Protein AF-A0AAQ4F2N3-F1 (afdb_monomer)

pLDDT: mean 89.91, std 9.66, range [47.69, 98.5]

Radius of gyration: 23.74 Å; Cα contacts (8 Å, |Δi|>4): 244; chains: 1; bounding box: 62×32×68 Å

Solvent-accessible surface area (backbone atoms only — not comparable to full-atom values): 12241 Å² total; per-residue (Å²): 91,95,77,63,56,70,59,53,25,73,76,76,36,78,82,68,78,54,53,61,70,56,45,50,48,44,44,64,74,47,51,46,56,52,51,51,52,51,49,53,54,52,52,67,72,27,76,46,33,32,39,36,44,56,78,47,77,58,88,93,42,36,37,39,44,34,32,38,33,37,53,44,95,88,75,41,77,45,75,47,82,70,47,73,49,73,45,101,62,78,49,28,67,55,52,32,48,55,52,48,52,56,27,54,79,65,73,38,57,96,25,53,44,31,44,31,32,54,70,46,47,45,39,56,24,39,89,90,44,79,50,44,87,8,20,48,47,52,50,42,72,73,43,99,60,87,55,45,80,42,63,32,67,68,50,54,52,48,54,51,51,50,57,58,48,72,71,44,101,52,67,60,65,61,52,53,51,49,55,48,58,60,44,72,78,38,66,71,53,42,53,57,48,44,57,49,24,58,74,70,74,42,84,79,74,83,85,87,76,84,80,85,126

Sequence (213 aa):
MDCTSKLVQKLFSEKFSCARTKAEAIALNVLAPSAEEELKTDLQEAKFVSVFCDASNHKDLKVLPIMVRYFTAAAGVQTKLLEINTLPGETSAMVSQYIMDALEANQVTSKLVAFSADNANCNFGGAARNGKNNVFSRLQDSVDHKILGIGCAAHIVHNTVQTAADCLPLDIEAVIVKIYSYFYIYTVRVESFKEFCDFASVEYQRLLGYSKT

Structure (mmCIF, N/CA/C/O backbone):
data_AF-A0AAQ4F2N3-F1
#
_entry.id   AF-A0AAQ4F2N3-F1
#
loop_
_atom_site.group_PDB
_atom_site.id
_atom_site.type_symbol
_atom_site.label_atom_id
_atom_site.label_alt_id
_atom_site.label_comp_id
_atom_site.label_asym_id
_atom_site.label_entity_id
_atom_site.label_seq_id
_atom_site.pdbx_PDB_ins_code
_atom_site.Cartn_x
_atom_site.Cartn_y
_atom_site.Cartn_z
_atom_site.occupancy
_atom_site.B_iso_or_equiv
_atom_site.auth_seq_id
_atom_site.auth_comp_id
_atom_site.auth_asym_id
_atom_site.auth_atom_id
_atom_site.pdbx_PDB_model_num
ATOM 1 N N . MET A 1 1 ? -18.555 12.361 -17.290 1.00 51.69 1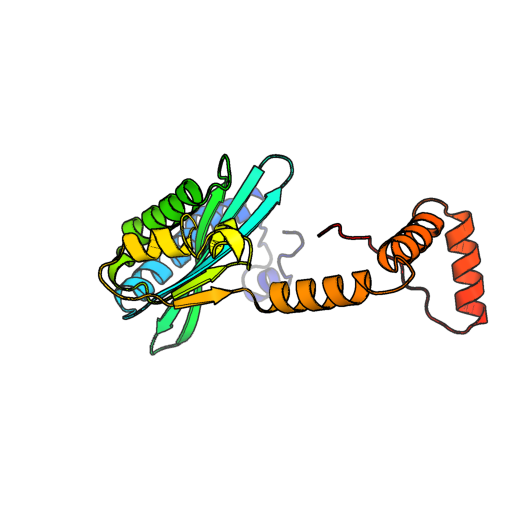 MET A N 1
ATOM 2 C CA . MET A 1 1 ? -18.757 10.952 -17.654 1.00 51.69 1 MET A CA 1
ATOM 3 C C . MET A 1 1 ? -19.343 10.913 -19.056 1.00 51.69 1 MET A C 1
ATOM 5 O O . MET A 1 1 ? -20.540 11.110 -19.197 1.00 51.69 1 MET A O 1
ATOM 9 N N . ASP A 1 2 ? -18.528 10.722 -20.095 1.00 47.69 2 ASP A N 1
ATOM 10 C CA . ASP A 1 2 ? -19.050 10.155 -21.357 1.00 47.69 2 ASP A CA 1
ATOM 11 C C . ASP A 1 2 ? -19.434 8.667 -21.168 1.00 47.69 2 ASP A C 1
ATOM 13 O O . ASP A 1 2 ? -20.174 8.086 -21.949 1.00 47.69 2 ASP A O 1
ATOM 17 N N . CYS A 1 3 ? -18.974 8.091 -20.058 1.00 51.41 3 CYS A N 1
ATOM 18 C CA . CYS A 1 3 ? -19.192 6.742 -19.579 1.00 51.41 3 CYS A CA 1
ATOM 19 C C . CYS A 1 3 ? -20.506 6.530 -18.808 1.00 51.41 3 CYS A C 1
ATOM 21 O O . CYS A 1 3 ? -20.708 5.451 -18.250 1.00 51.41 3 CYS A O 1
ATOM 23 N N . THR A 1 4 ? -21.427 7.505 -18.758 1.00 59.84 4 THR A N 1
ATOM 24 C CA . THR A 1 4 ? -22.770 7.223 -18.227 1.00 59.84 4 THR A CA 1
ATOM 25 C C . THR A 1 4 ? -23.453 6.244 -19.175 1.00 59.84 4 THR A C 1
ATOM 27 O O . THR A 1 4 ? -23.784 6.587 -20.308 1.00 59.84 4 THR A O 1
ATOM 30 N N . SER A 1 5 ? -23.639 5.005 -18.717 1.00 64.62 5 SER A N 1
ATOM 31 C CA . SER A 1 5 ? -24.252 3.960 -19.528 1.00 64.62 5 SER A CA 1
ATOM 32 C C . SER A 1 5 ? -25.609 4.422 -20.060 1.00 64.62 5 SER A C 1
ATOM 34 O O . SER A 1 5 ? -26.460 4.873 -19.288 1.00 64.62 5 SER A O 1
ATOM 36 N N . LYS A 1 6 ? -25.851 4.247 -21.368 1.00 77.69 6 LYS A N 1
ATOM 37 C CA . LYS A 1 6 ? -27.173 4.470 -21.989 1.00 77.69 6 LYS A CA 1
ATOM 38 C C . LYS A 1 6 ? -28.283 3.668 -21.292 1.00 77.69 6 LYS A C 1
ATOM 40 O O . LYS A 1 6 ? -29.454 4.021 -21.404 1.00 77.69 6 LYS A O 1
ATOM 45 N N . LEU A 1 7 ? -27.923 2.622 -20.539 1.00 76.12 7 LEU A N 1
ATOM 46 C CA . LEU A 1 7 ? -28.844 1.882 -19.679 1.00 76.12 7 LEU A CA 1
ATOM 47 C C . LEU A 1 7 ? -29.477 2.766 -18.601 1.00 76.12 7 LEU A C 1
ATOM 49 O O . LEU A 1 7 ? -30.661 2.609 -18.348 1.00 76.12 7 LEU A O 1
ATOM 53 N N . VAL A 1 8 ? -28.753 3.719 -18.005 1.00 79.88 8 VAL A N 1
ATOM 54 C CA . VAL A 1 8 ? -29.324 4.599 -16.968 1.00 79.88 8 VAL A CA 1
ATOM 55 C C . VAL A 1 8 ? -30.430 5.473 -17.555 1.00 79.88 8 VAL A C 1
ATOM 57 O O . VAL A 1 8 ? -31.503 5.608 -16.968 1.00 79.88 8 VAL A O 1
ATOM 60 N N . GLN A 1 9 ? -30.192 6.008 -18.754 1.00 83.31 9 GLN A N 1
ATOM 61 C CA . GLN A 1 9 ? -31.202 6.783 -19.468 1.00 83.31 9 GLN A CA 1
ATOM 62 C C . GLN A 1 9 ? -32.417 5.922 -19.828 1.00 83.31 9 GLN A C 1
ATOM 64 O O . GLN A 1 9 ? -33.550 6.342 -19.636 1.00 83.31 9 GLN A O 1
ATOM 69 N N . LYS A 1 10 ? -32.192 4.691 -20.293 1.00 84.38 10 LYS A N 1
ATOM 70 C CA . LYS A 1 10 ? -33.270 3.799 -20.733 1.00 84.38 10 LYS A CA 1
ATOM 71 C C . LYS A 1 10 ? -34.085 3.183 -19.588 1.00 84.38 10 LYS A C 1
ATOM 73 O O . LYS A 1 10 ? -35.274 2.951 -19.760 1.00 84.38 10 LYS A O 1
ATOM 78 N N . LEU A 1 11 ? -33.452 2.875 -18.457 1.00 86.31 11 LEU A N 1
ATOM 79 C CA . LEU A 1 11 ? -34.080 2.160 -17.339 1.00 86.31 11 LEU A CA 1
ATOM 80 C C . LEU A 1 11 ? -34.694 3.094 -16.293 1.00 86.31 11 LEU A C 1
ATOM 82 O O . LEU A 1 11 ? -35.650 2.698 -15.636 1.00 86.31 11 LEU A O 1
ATOM 86 N N . PHE A 1 12 ? -34.157 4.307 -16.127 1.00 84.44 12 PHE A N 1
ATOM 87 C CA . PHE A 1 12 ? -34.581 5.205 -15.049 1.00 84.44 12 PHE A CA 1
ATOM 88 C C . PHE A 1 12 ? -35.112 6.548 -15.554 1.00 84.44 12 PHE A C 1
ATOM 90 O O . PHE A 1 12 ? -36.156 6.999 -15.092 1.00 84.44 12 PHE A O 1
ATOM 97 N N . SER A 1 13 ? -34.412 7.220 -16.476 1.00 84.25 13 SER A N 1
ATOM 98 C CA . SER A 1 13 ? -34.861 8.526 -16.979 1.00 84.25 13 SER A CA 1
ATOM 99 C C . SER A 1 13 ? -34.221 8.890 -18.315 1.00 84.25 13 SER A C 1
ATOM 101 O O . SER A 1 13 ? -33.037 9.222 -18.370 1.00 84.25 13 SER A O 1
ATOM 103 N N . GLU A 1 14 ? -35.018 8.923 -19.387 1.00 84.81 14 GLU A N 1
ATOM 104 C CA . GLU A 1 14 ? -34.530 9.190 -20.753 1.00 84.81 14 GLU A CA 1
ATOM 105 C C . GLU A 1 14 ? -33.825 10.548 -20.889 1.00 84.81 14 GLU A C 1
ATOM 107 O O . GLU A 1 14 ? -32.960 10.727 -21.742 1.00 84.81 14 GLU A O 1
ATOM 112 N N . LYS A 1 15 ? -34.157 11.503 -20.012 1.00 83.62 15 LYS A N 1
ATOM 113 C CA . LYS A 1 15 ? -33.570 12.851 -19.975 1.00 83.62 15 LYS A CA 1
ATOM 114 C C . LYS A 1 15 ? -32.408 12.979 -18.989 1.00 83.62 15 LYS A C 1
ATOM 116 O O . LYS A 1 15 ? -31.946 14.092 -18.733 1.00 83.62 15 LYS A O 1
ATOM 121 N N . PHE A 1 16 ? -31.942 11.879 -18.398 1.00 81.81 16 PHE A N 1
ATOM 122 C CA . PHE A 1 16 ? -30.860 11.928 -17.426 1.00 81.81 16 PHE A CA 1
ATOM 123 C C . PHE A 1 16 ? -29.564 12.421 -18.074 1.00 81.81 16 PHE A C 1
ATOM 125 O O . PHE A 1 16 ? -28.995 11.779 -18.960 1.00 81.81 16 PHE A O 1
ATOM 132 N N . SER A 1 17 ? -29.068 13.551 -17.576 1.00 80.19 17 SER A N 1
ATOM 133 C CA . SER A 1 17 ? -27.740 14.070 -17.874 1.00 80.19 17 SER A CA 1
ATOM 134 C C . SER A 1 17 ? -26.956 14.284 -16.575 1.00 80.19 17 SER A C 1
ATOM 136 O O . SER A 1 17 ? -27.484 14.748 -15.553 1.00 80.19 17 SER A O 1
ATOM 138 N N . CYS A 1 18 ? -25.678 13.903 -16.606 1.00 79.31 18 CYS A N 1
ATOM 139 C CA . CYS A 1 18 ? -24.755 14.023 -15.482 1.00 79.31 18 CYS A CA 1
ATOM 140 C C . CYS A 1 18 ? -23.401 14.552 -15.971 1.00 79.31 18 CYS A C 1
ATOM 142 O O . CYS A 1 18 ? -22.459 13.808 -16.247 1.00 79.31 18 CYS A O 1
ATOM 144 N N . ALA A 1 19 ? -23.328 15.874 -16.125 1.00 81.88 19 ALA A N 1
ATOM 145 C CA . ALA A 1 19 ? -22.077 16.563 -16.420 1.00 81.88 19 ALA A CA 1
ATOM 146 C C . ALA A 1 19 ? -21.125 16.529 -15.208 1.00 81.88 19 ALA A C 1
ATOM 148 O O . ALA A 1 19 ? -21.531 16.174 -14.100 1.00 81.88 19 ALA A O 1
ATOM 149 N N . ARG A 1 20 ? -19.862 16.927 -15.414 1.00 85.88 20 ARG A N 1
ATOM 150 C CA . ARG A 1 20 ? -18.783 16.839 -14.411 1.00 85.88 20 ARG A CA 1
ATOM 151 C C . ARG A 1 20 ? -19.194 17.348 -13.025 1.00 85.88 20 ARG A C 1
ATOM 153 O O . ARG A 1 20 ? -19.100 16.581 -12.082 1.00 85.88 20 ARG A O 1
ATOM 160 N N . THR A 1 21 ? -19.695 18.577 -12.909 1.00 89.00 21 THR A N 1
ATOM 161 C CA . THR A 1 21 ? -20.051 19.180 -11.609 1.00 89.00 21 THR A CA 1
ATOM 162 C C . THR A 1 21 ? -21.135 18.394 -10.872 1.00 89.00 21 THR A C 1
ATOM 164 O O . THR A 1 21 ? -21.083 18.251 -9.657 1.00 89.00 21 THR A O 1
ATOM 167 N N . LYS A 1 22 ? -22.108 17.835 -11.603 1.00 86.12 22 LYS A N 1
ATOM 168 C CA . LYS A 1 22 ? -23.164 17.007 -11.007 1.00 86.12 22 LYS A CA 1
ATOM 169 C C . LYS A 1 22 ? -22.622 15.649 -10.564 1.00 86.12 22 LYS A C 1
ATOM 171 O O . LYS A 1 22 ? -22.979 15.180 -9.493 1.00 86.12 22 LYS A O 1
ATOM 176 N N . ALA A 1 23 ? -21.759 15.036 -11.372 1.00 87.50 23 ALA A N 1
ATOM 177 C CA . ALA A 1 23 ? -21.097 13.780 -11.030 1.00 87.50 23 ALA A CA 1
ATOM 178 C C . ALA A 1 23 ? -20.199 13.937 -9.797 1.00 87.50 23 ALA A C 1
ATOM 180 O O . ALA A 1 23 ? -20.251 13.112 -8.893 1.00 87.50 23 ALA A O 1
ATOM 181 N N . GLU A 1 24 ? -19.430 15.021 -9.747 1.00 91.44 24 GLU A N 1
ATOM 182 C CA . GLU A 1 24 ? -18.591 15.401 -8.614 1.00 91.44 24 GLU A CA 1
ATOM 183 C C . GLU A 1 24 ? -19.435 15.619 -7.355 1.00 91.44 24 GLU A C 1
ATOM 185 O O . GLU A 1 24 ? -19.142 15.033 -6.320 1.00 91.44 24 GLU A O 1
ATOM 190 N N . ALA A 1 25 ? -20.551 16.346 -7.458 1.00 92.44 25 ALA A N 1
ATOM 191 C CA . ALA A 1 25 ? -21.463 16.528 -6.333 1.00 92.44 25 ALA A CA 1
ATOM 192 C C . ALA A 1 25 ? -22.072 15.205 -5.832 1.00 92.44 25 ALA A C 1
ATOM 194 O O . ALA A 1 25 ? -22.228 15.043 -4.627 1.00 92.44 25 ALA A O 1
ATOM 195 N N . ILE A 1 26 ? -22.401 14.261 -6.722 1.00 91.50 26 ILE A N 1
ATOM 196 C CA . ILE A 1 26 ? -22.887 12.926 -6.333 1.00 91.50 26 ILE A CA 1
ATOM 197 C C . ILE A 1 26 ? -21.771 12.125 -5.653 1.00 91.50 26 ILE A C 1
ATOM 199 O O . ILE A 1 26 ? -21.998 11.517 -4.612 1.00 91.50 26 ILE A O 1
ATOM 203 N N . ALA A 1 27 ? -20.564 12.129 -6.219 1.00 92.62 27 ALA A N 1
ATOM 204 C CA . ALA A 1 27 ? -19.435 11.405 -5.651 1.00 92.62 27 ALA A CA 1
ATOM 205 C C . ALA A 1 27 ? -19.086 11.923 -4.247 1.00 92.62 27 ALA A C 1
ATOM 207 O O . ALA A 1 27 ? -18.990 11.127 -3.321 1.00 92.62 27 ALA A O 1
ATOM 208 N N . LEU A 1 28 ? -18.966 13.243 -4.084 1.00 93.81 28 LEU A N 1
ATOM 209 C CA . LEU A 1 28 ? -18.515 13.869 -2.840 1.00 93.81 28 LEU A CA 1
ATOM 210 C C . LEU A 1 28 ? -19.601 13.960 -1.766 1.00 93.81 28 LEU A C 1
ATOM 212 O O . LEU A 1 28 ? -19.288 13.824 -0.593 1.00 93.81 28 LEU A O 1
ATOM 216 N N . ASN A 1 29 ? -20.862 14.196 -2.143 1.00 95.75 29 ASN A N 1
ATOM 217 C CA . ASN A 1 29 ? -21.925 14.455 -1.162 1.00 95.75 29 ASN A CA 1
ATOM 218 C C . ASN A 1 29 ? -22.884 13.274 -0.962 1.00 95.75 29 ASN A C 1
ATOM 220 O O . ASN A 1 29 ? -23.769 13.364 -0.116 1.00 95.75 29 ASN A O 1
ATOM 224 N N . VAL A 1 30 ? -22.761 12.197 -1.747 1.00 94.50 30 VAL A N 1
ATOM 225 C CA . VAL A 1 30 ? -23.625 11.008 -1.625 1.00 94.50 30 VAL A CA 1
ATOM 226 C C . VAL A 1 30 ? -22.792 9.742 -1.464 1.00 94.50 30 VAL A C 1
ATOM 228 O O . VAL A 1 30 ? -22.912 9.061 -0.452 1.00 94.50 30 VAL A O 1
ATOM 231 N N . LEU A 1 31 ? -21.937 9.427 -2.442 1.00 94.69 31 LEU A N 1
ATOM 232 C CA . LEU A 1 31 ? -21.215 8.151 -2.454 1.00 94.69 31 LEU A CA 1
ATOM 233 C C . LEU A 1 31 ? -20.109 8.092 -1.397 1.00 94.69 31 LEU A C 1
ATOM 235 O O . LEU A 1 31 ? -20.021 7.096 -0.688 1.00 94.69 31 LEU A O 1
ATOM 239 N N . ALA A 1 32 ? -19.292 9.141 -1.276 1.00 93.56 32 ALA A N 1
ATOM 240 C CA . ALA A 1 32 ? -18.204 9.173 -0.302 1.00 93.56 32 ALA A CA 1
ATOM 241 C C . ALA A 1 32 ? -18.714 9.110 1.153 1.00 93.56 32 ALA A C 1
ATOM 243 O O . ALA A 1 32 ? -18.296 8.189 1.850 1.00 93.56 32 ALA A O 1
ATOM 244 N N . PRO A 1 33 ? -19.688 9.937 1.597 1.00 95.81 33 PRO A N 1
ATOM 245 C CA . PRO A 1 33 ? -20.217 9.842 2.959 1.00 95.81 33 PRO A CA 1
ATOM 246 C C . PRO A 1 33 ? -20.853 8.480 3.251 1.00 95.81 33 PRO A C 1
ATOM 248 O O . PRO A 1 33 ? -20.656 7.926 4.327 1.00 95.81 33 PRO A O 1
ATOM 251 N N . SER A 1 34 ? -21.571 7.907 2.275 1.00 96.31 34 SER A N 1
ATOM 252 C CA . SER A 1 34 ? -22.155 6.569 2.418 1.00 96.31 34 SER A CA 1
ATOM 253 C C . SER A 1 34 ? -21.082 5.490 2.585 1.00 96.31 34 SER A C 1
ATOM 255 O O . SER A 1 34 ? -21.252 4.595 3.407 1.00 96.31 34 SER A O 1
ATOM 257 N N . ALA A 1 35 ? -19.991 5.557 1.817 1.00 95.19 35 ALA A N 1
ATOM 258 C CA . ALA A 1 35 ? -18.892 4.600 1.917 1.00 95.19 35 ALA A CA 1
ATOM 259 C C . ALA A 1 35 ? -18.113 4.750 3.235 1.00 95.19 35 ALA A C 1
ATOM 261 O O . ALA A 1 35 ? -17.707 3.746 3.819 1.00 95.19 35 ALA A O 1
ATOM 262 N N . GLU A 1 36 ? -17.929 5.983 3.714 1.00 94.62 36 GLU A N 1
ATOM 263 C CA . GLU A 1 36 ? -17.302 6.281 5.007 1.00 94.62 36 GLU A CA 1
ATOM 264 C C . GLU A 1 36 ? -18.143 5.761 6.180 1.00 94.62 36 GLU A C 1
ATOM 266 O O . GLU A 1 36 ? -17.604 5.135 7.091 1.00 94.62 36 GLU A O 1
ATOM 271 N N . GLU A 1 37 ? -19.462 5.968 6.154 1.00 95.88 37 GLU A N 1
ATOM 272 C CA . GLU A 1 37 ? -20.376 5.474 7.190 1.00 95.88 37 GLU A CA 1
ATOM 273 C C . GLU A 1 37 ? -20.429 3.940 7.222 1.00 95.88 37 GLU A C 1
ATOM 275 O O . GLU A 1 37 ? -20.357 3.332 8.297 1.00 95.88 37 GLU A O 1
ATOM 280 N N . GLU A 1 38 ? -20.484 3.306 6.047 1.00 95.06 38 GLU A N 1
ATOM 281 C CA . GLU A 1 38 ? -20.428 1.849 5.917 1.00 95.06 38 GLU A CA 1
ATOM 282 C C . GLU A 1 38 ? -19.107 1.301 6.470 1.00 95.06 38 GLU A C 1
ATOM 284 O O . GLU A 1 38 ? -19.110 0.392 7.300 1.00 95.06 38 GLU A O 1
ATOM 289 N N . LEU A 1 39 ? -17.970 1.885 6.068 1.00 96.81 39 LEU A N 1
ATOM 290 C CA . LEU A 1 39 ? -16.659 1.483 6.571 1.00 96.81 39 LEU A CA 1
ATOM 291 C C . LEU A 1 39 ? -16.563 1.666 8.088 1.00 96.81 39 LEU A C 1
ATOM 293 O O . LEU A 1 39 ? -16.085 0.774 8.781 1.00 96.81 39 LEU A O 1
ATOM 297 N N . LYS A 1 40 ? -17.032 2.792 8.627 1.00 96.06 40 LYS A N 1
ATOM 298 C CA . LYS A 1 40 ? -16.993 3.056 10.068 1.00 96.06 40 LYS A CA 1
ATOM 299 C C . LYS A 1 40 ? -17.801 2.027 10.855 1.00 96.06 40 LYS A C 1
ATOM 301 O O . LYS A 1 40 ? -17.329 1.548 11.885 1.00 96.06 40 LYS A O 1
ATOM 306 N N . THR A 1 41 ? -18.984 1.667 10.361 1.00 95.50 41 THR A N 1
ATOM 307 C CA . THR A 1 41 ? -19.837 0.632 10.964 1.00 95.50 41 THR A CA 1
ATOM 308 C C . THR A 1 41 ? -19.133 -0.723 10.943 1.00 95.50 41 THR A C 1
ATOM 310 O O . THR A 1 41 ? -18.967 -1.362 11.982 1.00 95.50 41 THR A O 1
ATOM 313 N N . ASP A 1 42 ? -18.609 -1.111 9.781 1.00 96.69 42 ASP A N 1
ATOM 314 C CA . ASP A 1 42 ? -17.859 -2.353 9.610 1.00 96.69 42 ASP A CA 1
ATOM 315 C C . ASP A 1 42 ? -16.640 -2.432 10.548 1.00 96.69 42 ASP A C 1
ATOM 317 O O . ASP A 1 42 ? -16.378 -3.464 11.170 1.00 96.69 42 ASP A O 1
ATOM 321 N N . LEU A 1 43 ? -15.882 -1.339 10.674 1.00 97.12 43 LEU A N 1
ATOM 322 C CA . LEU A 1 43 ? -14.693 -1.264 11.521 1.00 97.12 43 LEU A CA 1
ATOM 323 C C . LEU A 1 43 ? -15.028 -1.333 13.013 1.00 97.12 43 LEU A C 1
ATOM 325 O O . LEU A 1 43 ? -14.216 -1.848 13.787 1.00 97.12 43 LEU A O 1
ATOM 329 N N . GLN A 1 44 ? -16.203 -0.860 13.437 1.00 94.75 44 GLN A N 1
ATOM 330 C CA . GLN A 1 44 ? -16.674 -1.014 14.816 1.00 94.75 44 GLN A CA 1
ATOM 331 C C . GLN A 1 44 ? -16.950 -2.482 15.152 1.00 94.75 44 GLN A C 1
ATOM 333 O O . GLN A 1 44 ? -16.517 -2.949 16.210 1.00 94.75 44 GLN A O 1
ATOM 338 N N . GLU A 1 45 ? -17.581 -3.220 14.238 1.00 94.44 45 GLU A N 1
ATOM 339 C CA . GLU A 1 45 ? -17.896 -4.645 14.405 1.00 94.44 45 GLU A CA 1
ATOM 340 C C . GLU A 1 45 ? -16.682 -5.562 14.216 1.00 94.44 45 GLU A C 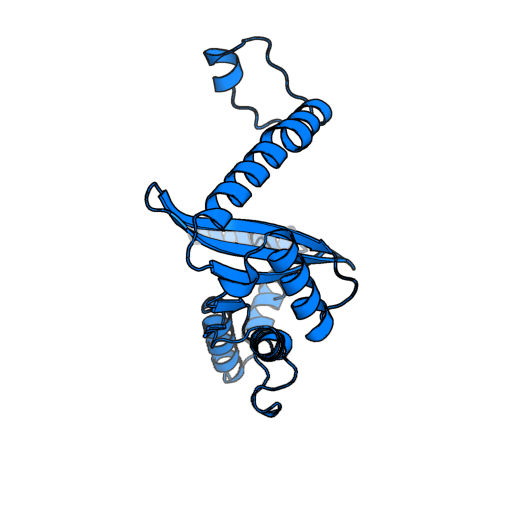1
ATOM 342 O O . GLU A 1 45 ? -16.581 -6.620 14.849 1.00 94.44 45 GLU A O 1
ATOM 347 N N . ALA A 1 46 ? -15.738 -5.163 13.360 1.00 96.81 46 ALA A N 1
ATOM 348 C CA . ALA A 1 46 ? -14.528 -5.924 13.100 1.00 96.81 46 ALA A CA 1
ATOM 349 C C . ALA A 1 46 ? -13.754 -6.170 14.402 1.00 96.81 46 ALA A C 1
ATOM 351 O O . ALA A 1 46 ? -13.518 -5.257 15.196 1.00 96.81 46 ALA A O 1
ATOM 352 N N . LYS A 1 47 ? -13.318 -7.415 14.613 1.00 96.19 47 LYS A N 1
ATOM 353 C CA . LYS A 1 47 ? -12.472 -7.779 15.763 1.00 96.19 47 LYS A CA 1
ATOM 354 C C . LYS A 1 47 ? -11.008 -7.431 15.535 1.00 96.19 47 LYS A C 1
ATOM 356 O O . LYS A 1 47 ? -10.323 -7.023 16.462 1.00 96.19 47 LYS A O 1
ATOM 361 N N . PHE A 1 48 ? -10.555 -7.609 14.299 1.00 97.75 48 PHE A N 1
ATOM 362 C CA . PHE A 1 48 ? -9.173 -7.425 13.893 1.00 97.75 48 PHE A CA 1
ATOM 363 C C . PHE A 1 48 ? -9.122 -6.749 12.532 1.00 97.75 48 PHE A C 1
ATOM 365 O O . PHE A 1 48 ? -9.974 -7.002 11.674 1.00 97.75 48 PHE A O 1
ATOM 372 N N . VAL A 1 49 ? -8.096 -5.931 12.338 1.00 98.38 49 VAL A N 1
ATOM 373 C CA . VAL A 1 49 ? -7.821 -5.237 11.087 1.00 98.38 49 VAL A CA 1
ATOM 374 C C . VAL A 1 49 ? -6.362 -5.419 10.697 1.00 98.38 49 VAL A C 1
ATOM 376 O O . VAL A 1 49 ? -5.474 -5.510 11.541 1.00 98.38 49 VAL A O 1
ATOM 379 N N . SER A 1 50 ? -6.097 -5.447 9.401 1.00 98.38 50 SER A N 1
ATOM 380 C CA . SER A 1 50 ? -4.748 -5.298 8.857 1.00 98.38 50 SER A CA 1
ATOM 381 C C . SER A 1 50 ? -4.715 -4.093 7.940 1.00 98.38 50 SER A C 1
ATOM 383 O O . SER A 1 50 ? -5.681 -3.881 7.205 1.00 98.38 50 SER A O 1
ATOM 385 N N . VAL A 1 51 ? -3.623 -3.338 7.953 1.00 98.19 51 VAL A N 1
ATOM 386 C CA . VAL A 1 51 ? -3.463 -2.172 7.080 1.00 98.19 51 VAL A CA 1
ATOM 387 C C . VAL A 1 51 ? -2.410 -2.410 6.013 1.00 98.19 51 VAL A C 1
ATOM 389 O O . VAL A 1 51 ? -1.417 -3.105 6.236 1.00 98.19 51 VAL A O 1
ATOM 392 N N . PHE A 1 52 ? -2.655 -1.820 4.850 1.00 96.31 52 PHE A N 1
ATOM 393 C CA . PHE A 1 52 ? -1.776 -1.844 3.692 1.00 96.31 52 PHE A CA 1
ATOM 394 C C . PHE A 1 52 ? -1.448 -0.406 3.342 1.00 96.31 52 PHE A C 1
ATOM 396 O O . PHE A 1 52 ? -2.356 0.425 3.294 1.00 96.31 52 PHE A O 1
ATOM 403 N N . CYS A 1 53 ? -0.186 -0.117 3.062 1.00 94.06 53 CYS A N 1
ATOM 404 C CA . CYS A 1 53 ? 0.182 1.150 2.455 1.00 94.06 53 CYS A CA 1
ATOM 405 C C . CYS A 1 53 ? 1.049 0.913 1.227 1.00 94.06 53 CYS A C 1
ATOM 407 O O . CYS A 1 53 ? 1.890 0.013 1.194 1.00 94.06 53 CYS A O 1
ATOM 409 N N . ASP A 1 54 ? 0.850 1.767 0.239 1.00 90.50 54 ASP A N 1
ATOM 410 C CA . ASP A 1 54 ? 1.722 1.904 -0.915 1.00 90.50 54 ASP A CA 1
ATOM 411 C C . ASP A 1 54 ? 1.905 3.393 -1.182 1.00 90.50 54 ASP A C 1
ATOM 413 O O . ASP A 1 54 ? 1.096 4.202 -0.726 1.00 90.50 54 ASP A O 1
ATOM 417 N N . ALA A 1 55 ? 2.965 3.767 -1.882 1.00 88.81 55 ALA A N 1
ATOM 418 C CA . ALA A 1 55 ? 3.309 5.160 -2.088 1.00 88.81 55 ALA A CA 1
ATOM 419 C C . ALA A 1 55 ? 3.557 5.434 -3.571 1.00 88.81 55 ALA A C 1
ATOM 421 O O . ALA A 1 55 ? 4.490 4.913 -4.177 1.00 88.81 55 ALA A O 1
ATOM 422 N N . SER A 1 56 ? 2.753 6.321 -4.155 1.00 85.62 56 SER A N 1
ATOM 423 C CA . SER A 1 56 ? 2.878 6.718 -5.557 1.00 85.62 56 SER A CA 1
ATOM 424 C C . SER A 1 56 ? 3.453 8.125 -5.677 1.00 85.62 56 SER A C 1
ATOM 426 O O . SER A 1 56 ? 3.087 9.033 -4.929 1.00 85.62 56 SER A O 1
ATOM 428 N N . ASN A 1 57 ? 4.322 8.330 -6.665 1.00 84.44 57 ASN A N 1
ATOM 429 C CA . ASN A 1 57 ? 4.791 9.658 -7.054 1.00 84.44 57 ASN A CA 1
ATOM 430 C C . ASN A 1 57 ? 3.861 10.223 -8.140 1.00 84.44 57 ASN A C 1
ATOM 432 O O . ASN A 1 57 ? 3.691 9.606 -9.192 1.00 84.44 57 ASN A O 1
ATOM 436 N N . HIS A 1 58 ? 3.285 11.405 -7.926 1.00 81.12 58 HIS A N 1
ATOM 437 C CA . HIS A 1 58 ? 2.619 12.181 -8.972 1.00 81.12 58 HIS A CA 1
ATOM 438 C C . HIS A 1 58 ? 3.282 13.553 -9.084 1.00 81.12 58 HIS A C 1
ATOM 440 O O . HIS A 1 58 ? 2.953 14.477 -8.344 1.00 81.12 58 HIS A O 1
ATOM 446 N N . LYS A 1 59 ? 4.221 13.681 -10.031 1.00 84.69 59 LYS A N 1
ATOM 447 C CA . LYS A 1 59 ? 5.155 14.816 -10.103 1.00 84.69 59 LYS A CA 1
ATOM 448 C C . LYS A 1 59 ? 5.948 14.925 -8.792 1.00 84.69 59 LYS A C 1
ATOM 450 O O . LYS A 1 59 ? 6.666 13.993 -8.452 1.00 84.69 59 LYS A O 1
ATOM 455 N N . ASP A 1 60 ? 5.813 16.040 -8.088 1.00 83.75 60 ASP A N 1
ATOM 456 C CA . ASP A 1 60 ? 6.409 16.354 -6.792 1.00 83.75 60 ASP A CA 1
ATOM 457 C C . ASP A 1 60 ? 5.547 15.910 -5.598 1.00 83.75 60 ASP A C 1
ATOM 459 O O . ASP A 1 60 ? 6.008 15.956 -4.460 1.00 83.75 60 ASP A O 1
ATOM 463 N N . LEU A 1 61 ? 4.314 15.450 -5.837 1.00 85.62 61 LEU A N 1
ATOM 464 C CA . LEU A 1 61 ? 3.411 14.999 -4.784 1.00 85.62 61 LEU A CA 1
ATOM 465 C C . LEU A 1 61 ? 3.609 13.516 -4.492 1.00 85.62 61 LEU A C 1
ATOM 467 O O . LEU A 1 61 ? 3.487 12.671 -5.386 1.00 85.62 61 LEU A O 1
ATOM 471 N N . LYS A 1 62 ? 3.829 13.196 -3.216 1.00 87.12 62 LYS A N 1
ATOM 472 C CA . LYS A 1 62 ? 3.812 11.819 -2.740 1.00 87.12 62 LYS A CA 1
ATOM 473 C C . LYS A 1 62 ? 2.433 11.455 -2.230 1.00 87.12 62 LYS A C 1
ATOM 475 O O . LYS A 1 62 ? 2.046 11.906 -1.161 1.00 87.12 62 LYS A O 1
ATOM 480 N N . VAL A 1 63 ? 1.699 10.647 -2.984 1.00 93.75 63 VAL A N 1
ATOM 481 C CA . VAL A 1 63 ? 0.374 10.160 -2.591 1.00 93.75 63 VAL A CA 1
ATOM 482 C C . VAL A 1 63 ? 0.541 8.851 -1.831 1.00 93.75 63 VAL A C 1
ATOM 484 O O . VAL A 1 63 ? 1.154 7.918 -2.352 1.00 93.75 63 VAL A O 1
ATOM 487 N N . LEU A 1 64 ? -0.020 8.778 -0.627 1.00 94.69 64 LEU A N 1
ATOM 488 C CA . LEU A 1 64 ? 0.034 7.602 0.232 1.00 94.69 64 LEU A CA 1
ATOM 489 C C . LEU A 1 64 ? -1.394 7.148 0.587 1.00 94.69 64 LEU A C 1
ATOM 491 O O . LEU A 1 64 ? -2.007 7.704 1.499 1.00 94.69 64 LEU A O 1
ATOM 495 N N . PRO A 1 65 ? -1.964 6.170 -0.136 1.00 96.06 65 PRO A N 1
ATOM 496 C CA . PRO A 1 65 ? -3.162 5.471 0.308 1.00 96.06 65 PRO A CA 1
ATOM 497 C C . PRO A 1 65 ? -2.877 4.535 1.491 1.00 96.06 65 PRO A C 1
ATOM 499 O O . PRO A 1 65 ? -1.905 3.777 1.492 1.00 96.06 65 PRO A O 1
ATOM 502 N N . ILE A 1 66 ? -3.798 4.522 2.451 1.00 97.50 66 ILE A N 1
ATOM 503 C CA . ILE A 1 66 ? -3.923 3.498 3.486 1.00 97.50 66 ILE A CA 1
ATOM 504 C C . ILE A 1 66 ? -5.175 2.687 3.176 1.00 97.50 66 ILE A C 1
ATOM 506 O O . ILE A 1 66 ? -6.287 3.215 3.141 1.00 97.50 66 ILE A O 1
ATOM 510 N N . MET A 1 67 ? -5.013 1.385 2.975 1.00 97.81 67 MET A N 1
ATOM 511 C CA . MET A 1 67 ? -6.128 0.449 2.875 1.00 97.81 67 MET A CA 1
ATOM 512 C C . MET A 1 67 ? -6.260 -0.332 4.174 1.00 97.81 67 MET A C 1
ATOM 514 O O . MET A 1 67 ? -5.264 -0.678 4.805 1.00 97.81 67 MET A O 1
ATOM 518 N N . VAL A 1 68 ? -7.489 -0.666 4.548 1.00 98.44 68 VAL A N 1
ATOM 519 C CA . VAL A 1 68 ? -7.794 -1.520 5.694 1.00 98.44 68 VAL A CA 1
ATOM 520 C C . VAL A 1 68 ? -8.491 -2.782 5.211 1.00 98.44 68 VAL A C 1
ATOM 522 O O . VAL A 1 68 ? -9.395 -2.736 4.377 1.00 98.44 68 VAL A O 1
ATOM 525 N N . ARG A 1 69 ? -8.061 -3.929 5.734 1.00 98.44 69 ARG A N 1
ATOM 526 C CA . ARG A 1 69 ? -8.691 -5.228 5.507 1.00 98.44 69 ARG A CA 1
ATOM 527 C C . ARG A 1 69 ? -9.193 -5.790 6.816 1.00 98.44 69 ARG A C 1
ATOM 529 O O . ARG A 1 69 ? -8.470 -5.806 7.810 1.00 98.44 69 ARG A O 1
ATOM 536 N N . TYR A 1 70 ? -10.416 -6.282 6.781 1.00 98.25 70 TYR A N 1
ATOM 537 C CA . TYR A 1 70 ? -11.135 -6.808 7.930 1.00 98.25 70 TYR A CA 1
ATOM 538 C C . TYR A 1 70 ? -12.086 -7.916 7.472 1.00 98.25 70 TYR A C 1
ATOM 540 O O . TYR A 1 70 ? -12.191 -8.223 6.283 1.00 98.25 70 TYR A O 1
ATOM 548 N N . PHE A 1 71 ? -12.750 -8.559 8.424 1.00 97.62 71 PHE A N 1
ATOM 549 C CA . PHE A 1 71 ? -13.733 -9.600 8.156 1.00 97.62 71 PHE A CA 1
ATOM 550 C C . PHE A 1 71 ? -15.088 -9.190 8.724 1.00 97.62 71 PHE A C 1
ATOM 552 O O . PHE A 1 71 ? -15.166 -8.809 9.892 1.00 97.62 71 PHE A O 1
ATOM 559 N N . THR A 1 72 ? -16.144 -9.343 7.928 1.00 94.44 72 THR A N 1
ATOM 560 C CA . THR A 1 72 ? -17.534 -9.271 8.389 1.00 94.44 72 THR A CA 1
ATOM 561 C C . THR A 1 72 ? -18.217 -10.607 8.136 1.00 94.44 72 THR A C 1
ATOM 563 O O . THR A 1 72 ? -17.939 -11.295 7.154 1.00 94.44 72 THR A O 1
ATOM 566 N N . ALA A 1 73 ? -19.139 -10.998 9.015 1.00 92.12 73 ALA A N 1
ATOM 567 C CA . ALA A 1 73 ? -19.881 -12.245 8.829 1.00 92.12 73 ALA A CA 1
ATOM 568 C C . ALA A 1 73 ? -20.759 -12.215 7.564 1.00 92.12 73 ALA A C 1
ATOM 570 O O . ALA A 1 73 ? -20.988 -13.255 6.953 1.00 92.12 73 ALA A O 1
ATOM 571 N N . ALA A 1 74 ? -21.225 -11.028 7.167 1.00 92.12 74 ALA A N 1
ATOM 572 C CA . ALA A 1 74 ? -22.106 -10.845 6.020 1.00 92.12 74 ALA A CA 1
ATOM 573 C C . ALA A 1 74 ? -21.371 -10.917 4.672 1.00 92.12 74 ALA A C 1
ATOM 575 O O . ALA A 1 74 ? -21.876 -11.535 3.738 1.00 92.12 74 ALA A O 1
ATOM 576 N N . ALA A 1 75 ? -20.189 -10.299 4.563 1.00 94.12 75 ALA A N 1
ATOM 577 C CA . ALA A 1 75 ? -19.479 -10.137 3.290 1.00 94.12 75 ALA A CA 1
ATOM 578 C C . ALA A 1 75 ? -18.136 -10.887 3.236 1.00 94.12 75 ALA A C 1
ATOM 580 O O . ALA A 1 75 ? -17.436 -10.860 2.223 1.00 94.12 75 ALA A O 1
ATOM 581 N N . GLY A 1 76 ? -17.748 -11.563 4.317 1.00 96.44 76 GLY A N 1
ATOM 582 C CA . GLY A 1 76 ? -16.458 -12.224 4.425 1.00 96.44 76 GLY A CA 1
ATOM 583 C C . GLY A 1 76 ? -15.314 -11.21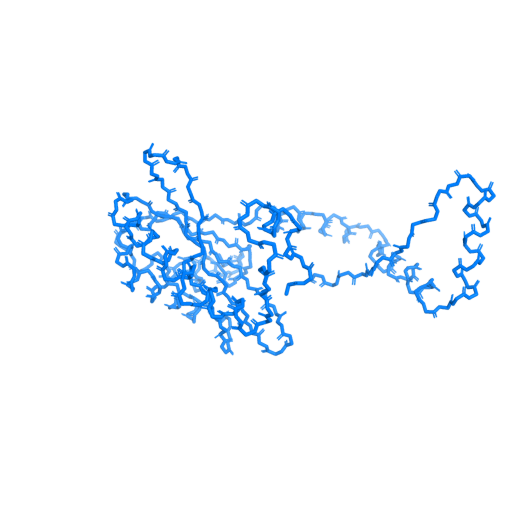9 4.546 1.00 96.44 76 GLY A C 1
ATOM 584 O O . GLY A 1 76 ? -15.408 -10.219 5.254 1.00 96.44 76 GLY A O 1
ATOM 585 N N . VAL A 1 77 ? -14.199 -11.499 3.873 1.00 97.00 77 VAL A N 1
ATOM 586 C CA . VAL A 1 77 ? -13.018 -10.630 3.905 1.00 97.00 77 VAL A CA 1
ATOM 587 C C . VAL A 1 77 ? -13.233 -9.422 3.002 1.00 97.00 77 VAL A C 1
ATOM 589 O O . VAL A 1 77 ? -13.431 -9.576 1.801 1.00 97.00 77 VAL A O 1
ATOM 592 N N . GLN A 1 78 ? -13.126 -8.235 3.583 1.00 97.38 78 GLN A N 1
ATOM 593 C CA . GLN A 1 78 ? -13.286 -6.956 2.905 1.00 97.38 78 GLN A CA 1
ATOM 594 C C . GLN A 1 78 ? -11.971 -6.189 2.931 1.00 97.38 78 GLN A C 1
ATOM 596 O O . GLN A 1 78 ? -11.248 -6.242 3.925 1.00 97.38 78 GLN A O 1
ATOM 601 N N . THR A 1 79 ? -11.686 -5.459 1.856 1.00 97.31 79 THR A N 1
ATOM 602 C CA . THR A 1 79 ? -10.582 -4.498 1.802 1.00 97.31 79 THR A CA 1
ATOM 603 C C . THR A 1 79 ? -11.122 -3.185 1.258 1.00 97.31 79 THR A C 1
ATOM 605 O O . THR A 1 79 ? -11.635 -3.150 0.140 1.00 97.31 79 THR A O 1
ATOM 608 N N . LYS A 1 80 ? -11.005 -2.110 2.036 1.00 96.88 80 LYS A N 1
ATOM 609 C CA . LYS A 1 80 ? -11.502 -0.778 1.679 1.00 96.88 80 LYS A CA 1
ATOM 610 C C . LYS A 1 80 ? -10.404 0.269 1.855 1.00 96.88 80 LYS A C 1
ATOM 612 O O . LYS A 1 80 ? -9.411 0.035 2.545 1.00 96.88 80 LYS A O 1
ATOM 617 N N . LEU A 1 81 ? -10.571 1.411 1.196 1.00 96.62 81 LEU A N 1
ATOM 618 C CA . LEU A 1 81 ? -9.714 2.573 1.407 1.00 96.62 81 LEU A CA 1
ATOM 619 C C . LEU A 1 81 ? -10.045 3.175 2.777 1.00 96.62 81 LEU A C 1
ATOM 621 O O . LEU A 1 81 ? -11.202 3.498 3.021 1.00 96.62 81 LEU A O 1
ATOM 625 N N . LEU A 1 82 ? -9.047 3.286 3.652 1.00 97.19 82 LEU A N 1
ATOM 626 C CA . LEU A 1 82 ? -9.184 3.927 4.960 1.00 97.19 82 LEU A CA 1
ATOM 627 C C . LEU A 1 82 ? -8.918 5.424 4.848 1.00 97.19 82 LEU A C 1
ATOM 629 O O . LEU A 1 82 ? -9.702 6.231 5.328 1.00 97.19 82 LEU A O 1
ATOM 633 N N . GLU A 1 83 ? -7.814 5.779 4.195 1.00 95.31 83 GLU A N 1
ATOM 634 C CA . GLU A 1 83 ? -7.432 7.168 3.989 1.00 95.31 83 GLU A CA 1
ATOM 635 C C . GLU A 1 83 ? -6.544 7.308 2.752 1.00 95.31 83 GLU A C 1
ATOM 637 O O . GLU A 1 83 ? -5.873 6.361 2.338 1.00 95.31 83 GLU A O 1
ATOM 642 N N . ILE A 1 84 ? -6.540 8.487 2.140 1.00 94.75 84 ILE A N 1
ATOM 643 C CA . ILE A 1 84 ? -5.601 8.842 1.082 1.00 94.75 84 ILE A CA 1
ATOM 644 C C . ILE A 1 84 ? -5.226 10.309 1.219 1.00 94.75 84 ILE A C 1
ATOM 646 O O . ILE A 1 84 ? -6.091 11.184 1.232 1.00 94.75 84 ILE A O 1
ATOM 650 N N . ASN A 1 85 ? -3.930 10.589 1.290 1.00 94.50 85 ASN A N 1
ATOM 651 C CA . ASN A 1 85 ? -3.446 11.960 1.332 1.00 94.50 85 ASN A CA 1
ATOM 652 C C . ASN A 1 85 ? -2.065 12.082 0.687 1.00 94.50 85 ASN A C 1
ATOM 654 O O . ASN A 1 85 ? -1.407 11.090 0.362 1.00 94.50 85 ASN A O 1
ATOM 658 N N . THR A 1 86 ? -1.633 13.320 0.475 1.00 93.81 86 THR A N 1
ATOM 659 C CA . THR A 1 86 ? -0.270 13.633 0.069 1.00 93.81 86 THR A CA 1
ATOM 660 C C . THR A 1 86 ? 0.605 13.900 1.282 1.00 93.81 86 THR A C 1
ATOM 662 O O . THR A 1 86 ? 0.240 14.711 2.133 1.00 93.81 86 THR A O 1
ATOM 665 N N . LEU A 1 87 ? 1.785 13.285 1.332 1.00 90.56 87 LEU A N 1
ATOM 666 C CA . LEU A 1 87 ? 2.783 13.551 2.363 1.00 90.56 87 LEU A CA 1
ATOM 667 C C . LEU A 1 87 ? 3.924 14.418 1.812 1.00 90.56 87 LEU A C 1
ATOM 669 O O . LEU A 1 87 ? 4.345 14.223 0.671 1.00 90.56 87 LEU A O 1
ATOM 673 N N . PRO A 1 88 ? 4.494 15.332 2.620 1.00 88.44 88 PRO A N 1
ATOM 674 C CA . PRO A 1 88 ? 5.650 16.129 2.206 1.00 88.44 88 PRO A CA 1
ATOM 675 C C . PRO A 1 88 ? 6.963 15.322 2.172 1.00 88.44 88 PRO A C 1
ATOM 677 O O . PRO A 1 88 ? 8.013 15.863 1.834 1.00 88.44 88 PRO A O 1
ATOM 680 N N . GLY A 1 89 ? 6.930 14.039 2.545 1.00 85.62 89 GLY A N 1
ATOM 681 C CA . GLY A 1 89 ? 8.082 13.143 2.577 1.00 85.62 89 GLY A CA 1
ATOM 682 C C . GLY A 1 89 ? 7.715 11.733 3.045 1.00 85.62 89 GLY A C 1
ATOM 683 O O . GLY A 1 89 ? 6.594 11.480 3.475 1.00 85.62 89 GLY A O 1
ATOM 684 N N . GLU A 1 90 ? 8.688 10.821 2.982 1.00 85.38 90 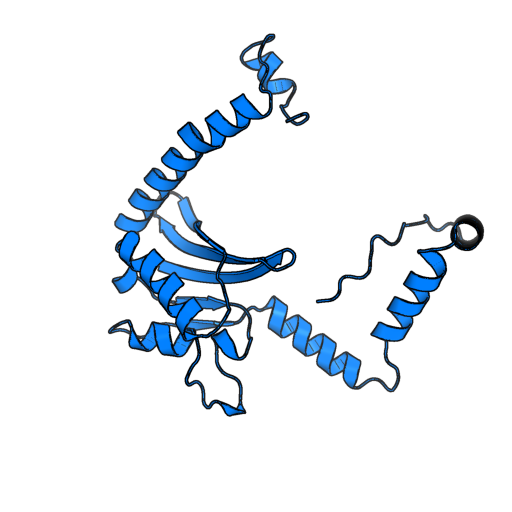GLU A N 1
ATOM 685 C CA . GLU A 1 90 ? 8.485 9.372 3.177 1.00 85.38 90 GLU A CA 1
ATOM 686 C C . GLU A 1 90 ? 9.377 8.779 4.266 1.00 85.38 90 GLU A C 1
ATOM 688 O O . GLU A 1 90 ? 9.832 7.635 4.188 1.00 85.38 90 GLU A O 1
ATOM 693 N N . THR A 1 91 ? 9.705 9.567 5.288 1.00 91.88 91 THR A N 1
ATOM 694 C CA . THR A 1 91 ? 10.454 9.004 6.413 1.00 91.88 91 THR A CA 1
ATOM 695 C C . THR A 1 91 ? 9.586 7.995 7.158 1.00 91.88 91 THR A C 1
ATOM 697 O O . THR A 1 91 ? 8.368 8.162 7.253 1.00 91.88 91 THR A O 1
ATOM 700 N N . SER A 1 92 ? 10.212 6.978 7.755 1.00 93.62 92 SER A N 1
ATOM 701 C CA . SER A 1 92 ? 9.471 5.954 8.497 1.00 93.62 92 SER A CA 1
ATOM 702 C C . SER A 1 92 ? 8.629 6.539 9.629 1.00 93.62 92 SER A C 1
ATOM 704 O O . SER A 1 92 ? 7.573 5.999 9.919 1.00 93.62 92 SER A O 1
ATOM 706 N N . ALA A 1 93 ? 9.069 7.651 10.230 1.00 95.00 93 ALA A N 1
ATOM 707 C CA . ALA A 1 93 ? 8.322 8.373 11.257 1.00 95.00 93 ALA A CA 1
ATOM 708 C C . ALA A 1 93 ? 7.059 9.050 10.704 1.00 95.00 93 ALA A C 1
ATOM 710 O O . ALA A 1 93 ? 6.003 8.949 11.316 1.00 95.00 93 ALA A O 1
ATOM 711 N N . MET A 1 94 ? 7.159 9.716 9.549 1.00 95.12 94 MET A N 1
ATOM 712 C CA . MET A 1 94 ? 6.014 10.390 8.926 1.00 95.12 94 MET A CA 1
ATOM 713 C C . MET A 1 94 ? 4.960 9.387 8.470 1.00 95.12 94 MET A C 1
ATOM 715 O O . MET A 1 94 ? 3.782 9.566 8.757 1.00 95.12 94 MET A O 1
ATOM 719 N N . VAL A 1 95 ? 5.392 8.315 7.802 1.00 95.88 95 VAL A N 1
ATOM 720 C CA . VAL A 1 95 ? 4.484 7.273 7.313 1.00 95.88 95 VAL A CA 1
ATOM 721 C C . VAL A 1 95 ? 3.829 6.538 8.482 1.00 95.88 95 VAL A C 1
ATOM 723 O O . VAL A 1 95 ? 2.617 6.350 8.468 1.00 95.88 95 VAL A O 1
ATOM 726 N N . SER A 1 96 ? 4.589 6.168 9.523 1.00 96.81 96 SER A N 1
ATOM 727 C CA . SER A 1 96 ? 3.998 5.513 10.695 1.00 96.81 96 SER A CA 1
ATOM 728 C C . SER A 1 96 ? 3.015 6.423 11.424 1.00 96.81 96 SER A C 1
ATOM 730 O O . SER A 1 96 ? 1.953 5.949 11.802 1.00 96.81 96 SER A O 1
ATOM 732 N N . GLN A 1 97 ? 3.338 7.712 11.597 1.00 97.06 97 GLN A N 1
ATOM 733 C CA . GLN A 1 97 ? 2.430 8.655 12.255 1.00 97.06 97 GLN A CA 1
ATOM 734 C C . GLN A 1 97 ? 1.132 8.801 11.463 1.00 97.06 97 GLN A C 1
ATOM 736 O O . GLN A 1 97 ? 0.064 8.670 12.037 1.00 97.06 97 GLN A O 1
ATOM 741 N N . TYR A 1 98 ? 1.226 8.967 10.144 1.00 97.62 98 TYR A N 1
ATOM 742 C CA . TYR A 1 98 ? 0.055 9.075 9.280 1.00 97.62 98 TYR A CA 1
ATOM 743 C C . TYR A 1 98 ? -0.858 7.839 9.362 1.00 97.62 98 TYR A C 1
ATOM 745 O O . TYR A 1 98 ? -2.076 7.962 9.448 1.00 97.62 98 TYR A O 1
ATOM 753 N N . ILE A 1 99 ? -0.273 6.636 9.402 1.00 98.06 99 ILE A N 1
ATOM 754 C CA . ILE A 1 99 ? -1.035 5.395 9.607 1.00 98.06 99 ILE A CA 1
ATOM 755 C C . ILE A 1 99 ? -1.699 5.375 10.988 1.00 98.06 99 ILE A C 1
ATOM 757 O O . ILE A 1 99 ? -2.862 4.989 11.094 1.00 98.06 99 ILE A O 1
ATOM 761 N N . MET A 1 100 ? -0.984 5.779 12.040 1.00 98.00 100 MET A N 1
ATOM 762 C CA . MET A 1 100 ? -1.529 5.817 13.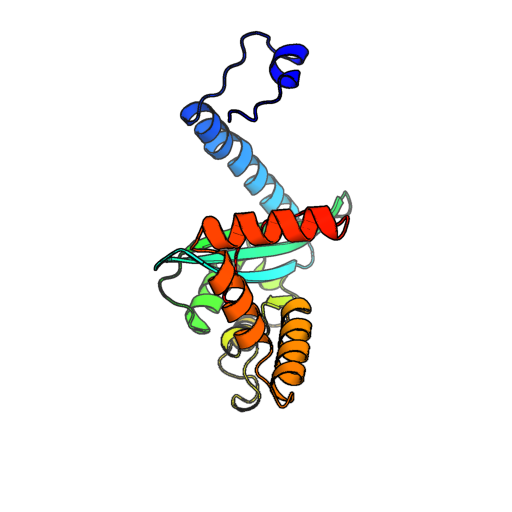399 1.00 98.00 100 MET A CA 1
ATOM 763 C C . MET A 1 100 ? -2.669 6.827 13.530 1.00 98.00 100 MET A C 1
ATOM 765 O O . MET A 1 100 ? -3.704 6.473 14.086 1.00 98.00 100 MET A O 1
ATOM 769 N N . ASP A 1 101 ? -2.535 8.017 12.944 1.00 98.12 101 ASP A N 1
ATOM 770 C CA . ASP A 1 101 ? -3.584 9.041 12.926 1.00 98.12 101 ASP A CA 1
ATOM 771 C C . ASP A 1 101 ? -4.869 8.493 12.276 1.00 98.12 101 ASP A C 1
ATOM 773 O O . ASP A 1 101 ? -5.960 8.620 12.839 1.00 98.12 101 ASP A O 1
ATOM 777 N N . ALA A 1 102 ? -4.740 7.794 11.141 1.00 97.81 102 ALA A N 1
ATOM 778 C CA . ALA A 1 102 ? -5.867 7.157 10.458 1.00 97.81 102 ALA A CA 1
ATOM 779 C C . ALA A 1 102 ? -6.522 6.050 11.309 1.00 97.81 102 ALA A C 1
ATOM 781 O O . ALA A 1 102 ? -7.752 5.925 11.354 1.00 97.81 102 ALA A O 1
ATOM 782 N N . LEU A 1 103 ? -5.718 5.236 12.003 1.00 97.94 103 LEU A N 1
ATOM 783 C CA . LEU A 1 103 ? -6.203 4.178 12.897 1.00 97.94 103 LEU A CA 1
ATOM 784 C C . LEU A 1 103 ? -6.918 4.746 14.132 1.00 97.94 103 LEU A C 1
ATOM 786 O O . LEU A 1 103 ? -7.959 4.216 14.532 1.00 97.94 103 LEU A O 1
ATOM 790 N N . GLU A 1 104 ? -6.388 5.820 14.718 1.00 97.69 104 GLU A N 1
ATOM 791 C CA . GLU A 1 104 ? -6.949 6.503 15.886 1.00 97.69 104 GLU A CA 1
ATOM 792 C C . GLU A 1 104 ? -8.259 7.213 15.542 1.00 97.69 104 GLU A C 1
ATOM 794 O O . GLU A 1 104 ? -9.255 7.033 16.248 1.00 97.69 104 GLU A O 1
ATOM 799 N N . ALA A 1 105 ? -8.306 7.929 14.413 1.00 97.06 105 ALA A N 1
ATOM 800 C CA . ALA A 1 105 ? -9.518 8.576 13.911 1.00 97.06 105 ALA A CA 1
ATOM 801 C C . ALA A 1 105 ? -10.674 7.578 13.708 1.00 97.06 105 ALA A C 1
ATOM 803 O O . ALA A 1 105 ? -11.842 7.910 13.929 1.00 97.06 105 ALA A O 1
ATOM 804 N N . ASN A 1 106 ? -10.342 6.334 13.350 1.00 96.62 106 ASN A N 1
ATOM 805 C CA . ASN A 1 106 ? -11.296 5.244 13.151 1.00 96.62 106 ASN A CA 1
ATOM 806 C C . ASN A 1 106 ? -11.456 4.317 14.370 1.00 96.62 106 ASN A C 1
ATOM 808 O O . ASN A 1 106 ? -12.248 3.380 14.315 1.00 96.62 106 ASN A O 1
ATOM 812 N N . GLN A 1 107 ? -10.760 4.581 15.483 1.00 97.12 107 GLN A N 1
ATOM 813 C CA . GLN A 1 107 ? -10.833 3.805 16.732 1.00 97.12 107 GLN A CA 1
ATOM 814 C C . GLN A 1 107 ? -10.510 2.309 16.549 1.00 97.12 107 GLN A C 1
ATOM 816 O O . GLN A 1 107 ? -11.123 1.436 17.169 1.00 97.12 107 GLN A O 1
ATOM 821 N N . VAL A 1 108 ? -9.533 1.999 15.692 1.00 97.50 108 VAL A N 1
ATOM 822 C CA . VAL A 1 108 ? -9.137 0.618 15.358 1.00 97.50 108 VAL A CA 1
ATOM 823 C C . VAL A 1 108 ? -7.688 0.280 15.713 1.00 97.50 108 VAL A C 1
ATOM 825 O O . VAL A 1 108 ? -7.245 -0.832 15.440 1.00 97.50 108 VAL A O 1
ATOM 828 N N . THR A 1 109 ? -6.957 1.183 16.370 1.00 97.56 109 THR A N 1
ATOM 829 C CA . THR A 1 109 ? -5.556 0.970 16.776 1.00 97.56 109 THR A CA 1
ATOM 830 C C . THR A 1 109 ? -5.351 -0.329 17.561 1.00 97.56 109 THR A C 1
ATOM 832 O O . THR A 1 109 ? -4.475 -1.122 17.231 1.00 97.56 109 THR A O 1
ATOM 835 N N . SER A 1 110 ? -6.210 -0.613 18.546 1.00 97.25 110 SER A N 1
ATOM 836 C CA . SER A 1 110 ? -6.143 -1.842 19.357 1.00 97.25 110 SER A CA 1
ATOM 837 C C . SER A 1 110 ? -6.538 -3.117 18.602 1.00 97.25 110 SER A C 1
ATOM 839 O O . SER A 1 110 ? -6.373 -4.217 19.123 1.00 97.25 110 SER A O 1
ATOM 841 N N . LYS A 1 111 ? -7.075 -2.983 17.385 1.00 97.81 111 LYS A N 1
ATOM 842 C CA . LYS A 1 111 ? -7.510 -4.091 16.526 1.00 97.81 111 LYS A CA 1
ATOM 843 C C . LYS A 1 111 ? -6.463 -4.454 15.472 1.00 97.81 111 LYS A C 1
ATOM 845 O O . LYS A 1 111 ? -6.674 -5.407 14.721 1.00 97.81 111 LYS A O 1
ATOM 850 N N . LEU A 1 112 ? -5.380 -3.685 15.357 1.00 98.50 112 LEU A N 1
ATOM 851 C CA . LEU A 1 112 ? -4.364 -3.858 14.326 1.00 98.50 112 LEU A CA 1
ATOM 852 C C . LEU A 1 112 ? -3.583 -5.159 14.536 1.00 98.50 112 LEU A C 1
ATOM 854 O O . LEU A 1 112 ? -2.818 -5.267 15.472 1.00 98.50 112 LEU A O 1
ATOM 858 N N . VAL A 1 113 ? -3.686 -6.127 13.628 1.00 98.19 113 VAL A N 1
ATOM 859 C CA . VAL A 1 113 ? -2.939 -7.399 13.733 1.00 98.19 113 VAL A CA 1
ATOM 860 C C . VAL A 1 113 ? -1.830 -7.550 12.702 1.00 98.19 113 VAL A C 1
ATOM 862 O O . VAL A 1 113 ? -0.947 -8.394 12.865 1.00 98.19 113 VAL A O 1
ATOM 865 N N . ALA A 1 114 ? -1.858 -6.766 11.625 1.00 98.12 114 ALA A N 1
ATOM 866 C CA . ALA A 1 114 ? -0.842 -6.844 10.587 1.00 98.12 114 ALA A CA 1
ATOM 867 C C . ALA A 1 114 ? -0.668 -5.532 9.820 1.00 98.12 114 ALA A C 1
ATOM 869 O O . ALA A 1 114 ? -1.623 -4.793 9.582 1.00 98.12 114 ALA A O 1
ATOM 870 N N . PHE A 1 115 ? 0.564 -5.313 9.379 1.00 98.06 115 PHE A N 1
ATOM 871 C CA . PHE A 1 115 ? 0.976 -4.248 8.482 1.00 98.06 115 PHE A CA 1
ATOM 872 C C . PHE A 1 115 ? 1.570 -4.865 7.216 1.00 98.06 115 PHE A C 1
ATOM 874 O O . PHE A 1 115 ? 2.430 -5.749 7.294 1.00 98.06 115 PHE A O 1
ATOM 881 N N . SER A 1 116 ? 1.129 -4.395 6.052 1.00 96.69 116 SER A N 1
ATOM 882 C CA . SER A 1 116 ? 1.665 -4.817 4.764 1.00 96.69 116 SER A CA 1
ATOM 883 C C . SER A 1 116 ? 2.061 -3.629 3.900 1.00 96.69 116 SER A C 1
ATOM 885 O O . SER A 1 116 ? 1.342 -2.639 3.811 1.00 96.69 116 SER A O 1
ATOM 887 N N . ALA A 1 117 ? 3.222 -3.728 3.266 1.00 95.25 117 ALA A N 1
ATOM 888 C CA . ALA A 1 117 ? 3.756 -2.699 2.384 1.00 95.25 117 ALA A CA 1
ATOM 889 C C . ALA A 1 117 ? 4.799 -3.310 1.442 1.00 95.25 117 ALA A C 1
ATOM 891 O O . ALA A 1 117 ? 5.105 -4.507 1.520 1.00 95.25 117 ALA A O 1
ATOM 892 N N . ASP A 1 118 ? 5.377 -2.499 0.559 1.00 92.50 118 ASP A N 1
ATOM 893 C CA . ASP A 1 118 ? 6.551 -2.918 -0.197 1.00 92.50 118 ASP A CA 1
ATOM 894 C C . ASP A 1 118 ? 7.733 -3.270 0.734 1.00 92.50 118 ASP A C 1
ATOM 896 O O . ASP A 1 118 ? 7.843 -2.827 1.878 1.00 92.50 118 ASP A O 1
ATOM 900 N N . ASN A 1 119 ? 8.644 -4.112 0.254 1.00 91.25 119 ASN A N 1
ATOM 901 C CA . ASN A 1 119 ? 9.828 -4.523 1.012 1.00 91.25 119 ASN A CA 1
ATOM 902 C C . ASN A 1 119 ? 10.918 -3.434 1.121 1.00 91.25 119 ASN A C 1
ATOM 904 O O . ASN A 1 119 ? 12.078 -3.767 1.366 1.00 91.25 119 ASN A O 1
ATOM 908 N N . ALA A 1 120 ? 10.595 -2.150 0.930 1.00 89.81 120 ALA A N 1
ATOM 909 C CA . ALA A 1 120 ? 11.584 -1.088 1.036 1.00 89.81 120 ALA A CA 1
ATOM 910 C C . ALA A 1 120 ? 12.160 -0.995 2.458 1.00 89.81 120 ALA A C 1
ATOM 912 O O . ALA A 1 120 ? 11.489 -1.229 3.469 1.00 89.81 120 ALA A O 1
ATOM 913 N N . ASN A 1 121 ? 13.414 -0.544 2.549 1.00 90.94 121 ASN A N 1
ATOM 914 C CA . ASN A 1 121 ? 14.106 -0.356 3.828 1.00 90.94 121 ASN A CA 1
ATOM 915 C C . ASN A 1 121 ? 13.371 0.605 4.777 1.00 90.94 121 ASN A C 1
ATOM 917 O O . ASN A 1 121 ? 13.584 0.539 5.988 1.00 90.94 121 ASN A O 1
ATOM 921 N N . CYS A 1 122 ? 12.549 1.514 4.241 1.00 91.81 122 CYS A N 1
ATOM 922 C CA . CYS A 1 122 ? 11.717 2.409 5.042 1.00 91.81 122 CYS A CA 1
ATOM 923 C C . CYS A 1 122 ? 10.606 1.651 5.784 1.00 91.81 122 CYS A C 1
ATOM 925 O O . CYS A 1 122 ? 10.345 1.955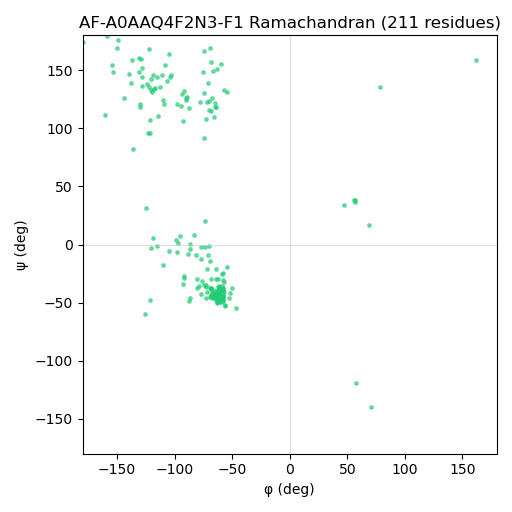 6.946 1.00 91.81 122 CYS A O 1
ATOM 927 N N . ASN A 1 123 ? 10.020 0.629 5.154 1.00 93.75 123 ASN A N 1
ATOM 928 C CA . ASN A 1 123 ? 8.860 -0.092 5.668 1.00 93.75 123 ASN A CA 1
ATOM 929 C C . ASN A 1 123 ? 9.229 -1.236 6.613 1.00 93.75 123 ASN A C 1
ATOM 931 O O . ASN A 1 123 ? 8.667 -1.311 7.703 1.00 93.75 123 ASN A O 1
ATOM 935 N N . PHE A 1 124 ? 10.218 -2.061 6.255 1.00 92.62 124 PHE A N 1
ATOM 936 C CA . PHE A 1 124 ? 10.580 -3.259 7.037 1.00 92.62 124 PHE A CA 1
ATOM 937 C C . PHE A 1 124 ? 12.020 -3.275 7.560 1.00 92.62 124 PHE A C 1
ATOM 939 O O . PHE A 1 124 ? 12.405 -4.175 8.304 1.00 92.62 124 PHE A O 1
ATOM 946 N N . GLY A 1 125 ? 12.816 -2.256 7.222 1.00 88.69 125 GLY A N 1
ATOM 947 C CA . GLY A 1 125 ? 14.233 -2.209 7.567 1.00 88.69 125 GLY A CA 1
ATOM 948 C C . GLY A 1 125 ? 15.072 -3.083 6.635 1.00 88.69 125 GLY A C 1
ATOM 949 O O . GLY A 1 125 ? 14.728 -4.216 6.321 1.00 88.69 125 GLY A O 1
ATOM 950 N N . GLY A 1 126 ? 16.202 -2.547 6.178 1.00 81.00 126 GLY A N 1
ATOM 951 C CA . GLY A 1 126 ? 17.152 -3.330 5.386 1.00 81.00 126 GLY A CA 1
ATOM 952 C C . GLY A 1 126 ? 17.944 -4.313 6.240 1.00 81.00 126 GLY A C 1
ATOM 953 O O . GLY A 1 126 ? 18.020 -4.155 7.462 1.00 81.00 126 GLY A O 1
ATOM 954 N N . ALA A 1 127 ? 18.632 -5.254 5.588 1.00 71.00 127 ALA A N 1
ATOM 955 C CA . ALA A 1 127 ? 19.531 -6.206 6.250 1.00 71.00 127 ALA A CA 1
ATOM 956 C C . ALA A 1 127 ? 20.537 -5.512 7.194 1.00 71.00 127 ALA A C 1
ATOM 958 O O . ALA A 1 127 ? 20.790 -5.986 8.295 1.00 71.00 127 ALA A O 1
ATOM 959 N N . ALA A 1 128 ? 21.034 -4.330 6.811 1.00 65.44 128 ALA A N 1
ATOM 960 C CA . ALA A 1 128 ? 21.971 -3.534 7.608 1.00 65.44 128 ALA A CA 1
ATOM 961 C C . ALA A 1 128 ? 21.340 -2.768 8.793 1.00 65.44 128 ALA A C 1
ATOM 963 O O . ALA A 1 128 ? 22.064 -2.230 9.626 1.00 65.44 128 ALA A O 1
ATOM 964 N N . ARG A 1 129 ? 20.005 -2.663 8.878 1.00 61.50 129 ARG A N 1
ATOM 965 C CA . ARG A 1 129 ? 19.300 -1.875 9.912 1.00 61.50 129 ARG A CA 1
ATOM 966 C C . ARG A 1 129 ? 18.785 -2.718 11.083 1.00 61.50 129 ARG A C 1
ATOM 968 O O . ARG A 1 129 ? 18.118 -2.169 11.959 1.00 61.50 129 ARG A O 1
ATOM 975 N N . ASN A 1 130 ? 19.081 -4.022 11.115 1.00 68.06 130 ASN A N 1
ATOM 976 C CA . ASN A 1 130 ? 18.656 -4.960 12.167 1.00 68.06 130 ASN A CA 1
ATOM 977 C C . ASN A 1 130 ? 17.156 -4.850 12.518 1.00 68.06 130 ASN A C 1
ATOM 979 O O . ASN A 1 130 ? 16.779 -4.973 13.682 1.00 68.06 130 ASN A O 1
ATOM 983 N N . GLY A 1 131 ? 16.306 -4.540 11.532 1.00 73.25 131 GLY A N 1
ATOM 984 C CA . GLY A 1 131 ? 14.859 -4.398 11.726 1.00 73.25 131 GLY A CA 1
ATOM 985 C C . GLY A 1 131 ? 14.406 -3.192 12.564 1.00 73.25 131 GLY A C 1
ATOM 986 O O . GLY A 1 131 ? 13.258 -3.177 12.997 1.00 73.25 131 GLY A O 1
ATOM 987 N N . LYS A 1 132 ? 15.248 -2.170 12.787 1.00 82.50 132 LYS A N 1
ATOM 988 C CA . LYS A 1 132 ? 14.895 -0.951 13.549 1.00 82.50 132 LYS A CA 1
ATOM 989 C C . LYS A 1 132 ? 14.660 0.267 12.647 1.00 82.50 132 LYS A C 1
ATOM 991 O O . LYS A 1 132 ? 15.084 0.284 11.489 1.00 82.50 132 LYS A O 1
ATOM 996 N N . ASN A 1 133 ? 14.027 1.309 13.195 1.00 89.19 133 ASN A N 1
ATOM 997 C CA . ASN A 1 133 ? 13.797 2.611 12.546 1.00 89.19 133 ASN A CA 1
ATOM 998 C C . ASN A 1 133 ? 13.049 2.537 11.201 1.00 89.19 133 ASN A C 1
ATOM 1000 O O . ASN A 1 133 ? 13.315 3.317 10.281 1.00 89.19 133 ASN A O 1
ATOM 1004 N N . ASN A 1 134 ? 12.095 1.621 11.093 1.00 94.50 134 ASN A N 1
ATOM 1005 C CA . ASN A 1 134 ? 11.217 1.443 9.939 1.00 94.50 134 ASN A CA 1
ATOM 1006 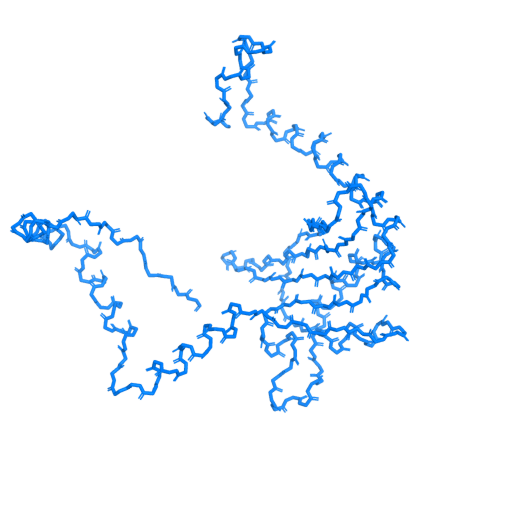C C . ASN A 1 134 ? 9.743 1.564 10.357 1.00 94.50 134 ASN A C 1
ATOM 1008 O O . ASN A 1 134 ? 9.445 1.620 11.552 1.00 94.50 134 ASN A O 1
ATOM 1012 N N . VAL A 1 135 ? 8.839 1.657 9.381 1.00 96.19 135 VAL A N 1
ATOM 1013 C CA . VAL A 1 135 ? 7.400 1.828 9.633 1.00 96.19 135 VAL A CA 1
ATOM 1014 C C . VAL A 1 135 ? 6.874 0.682 10.489 1.00 96.19 135 VAL A C 1
ATOM 1016 O O . VAL A 1 135 ? 6.259 0.940 11.518 1.00 96.19 135 VAL A O 1
ATOM 1019 N N . PHE A 1 136 ? 7.199 -0.566 10.145 1.00 96.50 136 PHE A N 1
ATOM 1020 C CA . PHE A 1 136 ? 6.750 -1.734 10.898 1.00 96.50 136 PHE A CA 1
ATOM 1021 C C . PHE A 1 136 ? 7.189 -1.698 12.369 1.00 96.50 136 PHE A C 1
ATOM 1023 O O . PHE A 1 136 ? 6.353 -1.859 13.253 1.00 96.50 136 PHE A O 1
ATOM 1030 N N . SER A 1 137 ? 8.471 -1.432 12.650 1.00 95.44 137 SER A N 1
ATOM 1031 C CA . SER A 1 137 ? 8.969 -1.350 14.030 1.00 95.44 137 SER A CA 1
ATOM 1032 C C . SER A 1 137 ? 8.277 -0.238 14.817 1.00 95.44 137 SER A C 1
ATOM 1034 O O . SER A 1 137 ? 7.951 -0.427 15.978 1.00 95.44 137 SER A O 1
ATOM 1036 N N . ARG A 1 138 ? 8.003 0.902 14.168 1.00 96.44 138 ARG A N 1
ATOM 1037 C CA . ARG A 1 138 ? 7.320 2.031 14.810 1.00 96.44 138 ARG A CA 1
ATOM 1038 C C . ARG A 1 138 ? 5.863 1.706 15.121 1.00 96.44 138 ARG A C 1
ATOM 1040 O O . ARG A 1 138 ? 5.423 1.984 16.224 1.00 96.44 138 ARG A O 1
ATOM 1047 N N . LEU A 1 139 ? 5.150 1.074 14.186 1.00 97.25 139 LEU A N 1
ATOM 1048 C CA . LEU A 1 139 ? 3.782 0.605 14.419 1.00 97.25 139 LEU A CA 1
ATOM 1049 C C . LEU A 1 139 ? 3.734 -0.428 15.548 1.00 97.25 139 LEU A C 1
ATOM 1051 O O . LEU A 1 139 ? 2.857 -0.352 16.397 1.00 97.25 139 LEU A O 1
ATOM 1055 N N . GLN A 1 140 ? 4.697 -1.355 15.590 1.00 96.25 140 GLN A N 1
ATOM 1056 C CA . GLN A 1 140 ? 4.812 -2.337 16.667 1.00 96.25 140 GLN A CA 1
ATOM 1057 C C . GLN A 1 140 ? 5.056 -1.676 18.033 1.00 96.25 140 GLN A C 1
ATOM 1059 O O . GLN A 1 140 ? 4.511 -2.156 19.021 1.00 96.25 140 GLN A O 1
ATOM 1064 N N . ASP A 1 141 ? 5.832 -0.590 18.097 1.00 95.94 141 ASP A N 1
ATOM 1065 C CA . ASP A 1 141 ? 6.060 0.174 19.333 1.00 95.94 141 ASP A CA 1
ATOM 1066 C C . ASP A 1 141 ? 4.822 0.991 19.762 1.00 95.94 141 ASP A C 1
ATOM 1068 O O . ASP A 1 141 ? 4.702 1.367 20.928 1.00 95.94 141 ASP A O 1
ATOM 1072 N N . SER A 1 142 ? 3.896 1.274 18.837 1.00 95.88 142 SER A N 1
ATOM 1073 C CA . SER A 1 142 ? 2.654 2.020 19.092 1.00 95.88 142 SER A CA 1
ATOM 1074 C C . SER A 1 142 ? 1.483 1.153 19.566 1.00 95.88 142 SER A C 1
ATOM 1076 O O . SER A 1 142 ? 0.424 1.691 19.887 1.00 95.88 142 SER A O 1
ATOM 1078 N N . VAL A 1 143 ? 1.649 -0.171 19.626 1.00 96.44 143 VAL A N 1
ATOM 1079 C CA . VAL A 1 143 ? 0.624 -1.110 20.102 1.00 96.44 143 VAL A CA 1
ATOM 1080 C C . VAL A 1 143 ? 1.184 -2.040 21.179 1.00 96.44 143 VAL A C 1
ATOM 1082 O O . VAL A 1 143 ? 2.370 -2.353 21.213 1.00 96.44 143 VAL A O 1
ATOM 1085 N N . ASP A 1 144 ? 0.319 -2.508 22.073 1.00 96.12 144 ASP A N 1
ATOM 1086 C CA . ASP A 1 144 ? 0.679 -3.348 23.224 1.00 96.12 144 ASP A CA 1
ATOM 1087 C C . ASP A 1 144 ? 0.725 -4.857 22.917 1.00 96.12 144 ASP A C 1
ATOM 1089 O O . ASP A 1 144 ? 1.020 -5.678 23.788 1.00 96.12 144 ASP A O 1
ATOM 1093 N N . HIS A 1 145 ? 0.454 -5.239 21.671 1.00 96.31 145 HIS A N 1
ATOM 1094 C CA . HIS A 1 145 ? 0.400 -6.619 21.208 1.00 96.31 145 HIS A CA 1
ATOM 1095 C C . HIS A 1 145 ? 1.222 -6.806 19.936 1.00 96.31 145 HIS A C 1
ATOM 1097 O O . HIS A 1 145 ? 1.564 -5.867 19.223 1.00 96.31 145 HIS A O 1
ATOM 1103 N N . LYS A 1 146 ? 1.577 -8.056 19.637 1.00 97.44 146 LYS A N 1
ATOM 1104 C CA . LYS A 1 146 ? 2.415 -8.366 18.480 1.00 97.44 146 LYS A CA 1
ATOM 1105 C C . LYS A 1 146 ? 1.626 -8.242 17.177 1.00 97.44 146 LYS A C 1
ATOM 1107 O O . LYS A 1 146 ? 0.584 -8.881 17.035 1.00 97.44 146 LYS A O 1
ATOM 1112 N N . ILE A 1 147 ? 2.191 -7.527 16.208 1.00 97.75 147 ILE A N 1
ATOM 1113 C CA . ILE A 1 147 ? 1.667 -7.418 14.844 1.00 97.75 147 ILE A CA 1
ATOM 1114 C C . ILE A 1 147 ? 2.541 -8.178 13.843 1.00 97.75 147 ILE A C 1
ATOM 1116 O O . ILE A 1 147 ? 3.733 -8.410 14.059 1.00 97.75 147 ILE A O 1
ATOM 1120 N N . LEU A 1 148 ? 1.941 -8.594 12.729 1.00 97.25 148 LEU A N 1
ATOM 1121 C CA . LEU A 1 148 ? 2.641 -9.259 11.631 1.00 97.25 148 LEU A CA 1
ATOM 1122 C C . LEU A 1 148 ? 3.072 -8.251 10.565 1.00 97.25 148 LEU A C 1
ATOM 1124 O O . LEU A 1 148 ? 2.257 -7.479 10.072 1.00 97.25 148 LEU A O 1
ATOM 1128 N N . GLY A 1 149 ? 4.346 -8.291 10.180 1.00 95.12 149 GLY A N 1
ATOM 1129 C CA . GLY A 1 149 ? 4.867 -7.540 9.041 1.00 95.12 149 GLY A CA 1
ATOM 1130 C C . GLY A 1 149 ? 4.856 -8.403 7.783 1.00 95.12 149 GLY A C 1
ATOM 1131 O O . GLY A 1 149 ? 5.501 -9.451 7.759 1.00 95.12 149 GLY A O 1
ATOM 1132 N N . ILE A 1 150 ? 4.126 -7.984 6.749 1.00 94.19 150 ILE A N 1
ATOM 1133 C CA . ILE A 1 150 ? 3.940 -8.753 5.510 1.00 94.19 150 ILE A CA 1
ATOM 1134 C C . ILE A 1 150 ? 4.436 -7.934 4.316 1.00 94.19 150 ILE A C 1
ATOM 1136 O O . ILE A 1 150 ? 3.780 -6.990 3.879 1.00 94.19 150 ILE A O 1
ATOM 1140 N N . GLY A 1 151 ? 5.584 -8.319 3.761 1.00 92.81 151 GLY A N 1
ATOM 1141 C CA . GLY A 1 151 ? 6.118 -7.691 2.553 1.00 92.81 151 GLY A CA 1
ATOM 1142 C C . GLY A 1 151 ? 5.284 -7.977 1.299 1.00 92.81 151 GLY A C 1
ATOM 1143 O O . GLY A 1 151 ? 4.574 -8.982 1.210 1.00 92.81 151 GLY A O 1
ATOM 1144 N N . CYS A 1 152 ? 5.401 -7.103 0.306 1.00 93.00 152 CYS A N 1
ATOM 1145 C CA . CYS A 1 152 ? 4.741 -7.232 -0.984 1.00 93.00 152 CYS A CA 1
ATOM 1146 C C . CYS A 1 152 ? 5.343 -8.375 -1.816 1.00 93.00 152 CYS A C 1
ATOM 1148 O O . CYS A 1 152 ? 6.485 -8.311 -2.274 1.00 93.00 152 CYS A O 1
ATOM 1150 N N . ALA A 1 153 ? 4.535 -9.400 -2.097 1.00 92.81 153 ALA A N 1
ATOM 1151 C CA . ALA A 1 153 ? 4.944 -10.521 -2.943 1.00 92.81 153 ALA A CA 1
ATOM 1152 C C . ALA A 1 153 ? 5.380 -10.072 -4.349 1.00 92.81 153 ALA A C 1
ATOM 1154 O O . ALA A 1 153 ? 6.351 -10.603 -4.883 1.00 92.81 153 ALA A O 1
ATOM 1155 N N . ALA A 1 154 ? 4.715 -9.064 -4.927 1.00 91.62 154 ALA A N 1
ATOM 1156 C CA . ALA A 1 154 ? 5.101 -8.522 -6.229 1.00 91.62 154 ALA A CA 1
ATOM 1157 C C . ALA A 1 154 ? 6.501 -7.892 -6.188 1.00 91.62 154 ALA A C 1
ATOM 1159 O O . ALA A 1 154 ? 7.298 -8.124 -7.094 1.00 91.62 154 ALA A O 1
ATOM 1160 N N . HIS A 1 155 ? 6.838 -7.178 -5.109 1.00 89.25 155 HIS A N 1
ATOM 1161 C CA . HIS A 1 155 ? 8.167 -6.595 -4.942 1.00 89.25 155 HIS A CA 1
ATOM 1162 C C . HIS A 1 155 ? 9.241 -7.676 -4.728 1.00 89.25 155 HIS A C 1
ATOM 1164 O O . HIS A 1 155 ? 10.332 -7.577 -5.279 1.00 89.25 155 HIS A O 1
ATOM 1170 N N . ILE A 1 156 ? 8.926 -8.756 -4.003 1.00 90.50 156 ILE A N 1
ATOM 1171 C CA . ILE A 1 156 ? 9.830 -9.910 -3.850 1.00 90.50 156 ILE A CA 1
ATOM 1172 C C . ILE A 1 156 ? 10.121 -10.562 -5.208 1.00 90.50 156 ILE A C 1
ATOM 1174 O O . ILE A 1 156 ? 11.283 -10.822 -5.529 1.00 90.50 156 ILE A O 1
ATOM 1178 N N . VAL A 1 157 ? 9.086 -10.810 -6.017 1.00 94.19 157 VAL A N 1
ATOM 1179 C CA . VAL A 1 157 ? 9.247 -11.380 -7.363 1.00 94.19 157 VAL A CA 1
ATOM 1180 C C . VAL A 1 157 ? 10.052 -10.434 -8.252 1.00 94.19 157 VAL A C 1
ATOM 1182 O O . VAL A 1 157 ? 11.001 -10.881 -8.890 1.00 94.19 157 VAL A O 1
ATOM 1185 N N . HIS A 1 158 ? 9.736 -9.136 -8.245 1.00 90.00 158 HIS A N 1
ATOM 1186 C CA . HIS A 1 158 ? 10.479 -8.122 -8.992 1.00 90.00 158 HIS A CA 1
ATOM 1187 C C . HIS A 1 158 ? 11.969 -8.124 -8.626 1.00 90.00 158 HIS A C 1
ATOM 1189 O O . HIS A 1 158 ? 12.803 -8.312 -9.505 1.00 90.00 158 HIS A O 1
ATOM 1195 N N . ASN A 1 159 ? 12.308 -8.032 -7.336 1.00 89.00 159 ASN A N 1
ATOM 1196 C CA . ASN A 1 159 ? 13.700 -8.036 -6.875 1.00 89.00 159 ASN A CA 1
ATOM 1197 C C . ASN A 1 159 ? 14.429 -9.333 -7.233 1.00 89.00 159 ASN A C 1
ATOM 1199 O O . ASN A 1 159 ? 15.615 -9.307 -7.558 1.00 89.00 159 ASN A O 1
ATOM 1203 N N . THR A 1 160 ? 13.724 -10.467 -7.203 1.00 92.81 160 THR A N 1
ATOM 1204 C CA . THR A 1 160 ? 14.284 -11.760 -7.618 1.00 92.81 160 THR A CA 1
ATOM 1205 C C . THR A 1 160 ? 14.638 -11.746 -9.105 1.00 92.81 160 THR A C 1
ATOM 1207 O O . THR A 1 160 ? 15.743 -12.138 -9.477 1.00 92.81 160 THR A O 1
ATOM 1210 N N . VAL A 1 161 ? 13.723 -11.267 -9.955 1.00 91.75 161 VAL A N 1
ATOM 1211 C CA . VAL A 1 161 ? 13.939 -11.174 -11.406 1.00 91.75 161 VAL A CA 1
ATOM 1212 C C . VAL A 1 161 ? 15.042 -10.171 -11.730 1.00 91.75 161 VAL A C 1
ATOM 1214 O O . VAL A 1 161 ? 15.923 -10.504 -12.516 1.00 91.75 161 VAL A O 1
ATOM 1217 N N . GLN A 1 162 ? 15.042 -8.998 -11.093 1.00 90.12 162 GLN A N 1
ATOM 1218 C CA . GLN A 1 162 ? 16.083 -7.986 -11.271 1.00 90.12 162 GLN A CA 1
ATOM 1219 C C . GLN A 1 162 ? 17.461 -8.545 -10.906 1.00 90.12 162 GLN A C 1
ATOM 1221 O O . GLN A 1 162 ? 18.376 -8.500 -11.717 1.00 90.12 162 GLN A O 1
ATOM 1226 N N . THR A 1 163 ? 17.588 -9.184 -9.739 1.00 91.75 163 THR A N 1
ATOM 1227 C CA . THR A 1 163 ? 18.855 -9.792 -9.299 1.00 91.75 163 THR A CA 1
ATOM 1228 C C . THR A 1 163 ? 19.343 -10.859 -10.286 1.00 91.75 163 THR A C 1
ATOM 1230 O O . THR A 1 163 ? 20.537 -10.949 -10.570 1.00 91.75 163 THR A O 1
ATOM 1233 N N . ALA A 1 164 ? 18.435 -11.678 -10.829 1.00 92.88 164 ALA A N 1
ATOM 1234 C CA . ALA A 1 164 ? 18.787 -12.667 -11.844 1.00 92.88 164 ALA A CA 1
ATOM 1235 C C . ALA A 1 164 ? 19.214 -12.011 -13.169 1.00 92.88 164 ALA A C 1
ATOM 1237 O O . ALA A 1 164 ? 20.157 -12.483 -13.803 1.00 92.88 164 ALA A O 1
ATOM 1238 N N . ALA A 1 165 ? 18.550 -10.925 -13.574 1.00 91.56 165 ALA A N 1
ATOM 1239 C CA . ALA A 1 165 ? 18.903 -10.156 -14.762 1.00 91.56 165 ALA A CA 1
ATOM 1240 C C . ALA A 1 165 ? 20.277 -9.481 -14.619 1.00 91.56 165 ALA A C 1
ATOM 1242 O O . ALA A 1 165 ? 21.074 -9.547 -15.550 1.00 91.56 165 ALA A O 1
ATOM 1243 N N . ASP A 1 166 ? 20.597 -8.940 -13.441 1.00 90.56 166 ASP A N 1
ATOM 1244 C CA . ASP A 1 166 ? 21.888 -8.304 -13.137 1.00 90.56 166 ASP A CA 1
ATOM 1245 C C . ASP A 1 166 ? 23.069 -9.291 -13.198 1.00 90.56 166 ASP A C 1
ATOM 1247 O O . ASP A 1 166 ? 24.222 -8.894 -13.361 1.00 90.56 166 ASP A O 1
ATOM 1251 N N . CYS A 1 167 ? 22.794 -10.593 -13.080 1.00 94.19 167 CYS A N 1
ATOM 1252 C CA . CYS A 1 167 ? 23.793 -11.654 -13.209 1.00 94.19 167 CYS A CA 1
ATOM 1253 C C . CYS A 1 167 ? 24.100 -12.026 -14.670 1.00 94.19 167 CYS A C 1
ATOM 1255 O O . CYS A 1 167 ? 25.017 -12.813 -14.925 1.00 94.19 167 CYS A O 1
ATOM 1257 N N . LEU A 1 168 ? 23.337 -11.515 -15.638 1.00 93.50 168 LEU A N 1
ATOM 1258 C CA . LEU A 1 168 ? 23.582 -11.775 -17.050 1.00 93.50 168 LEU A CA 1
ATOM 1259 C C . LEU A 1 168 ? 24.783 -10.961 -17.548 1.00 93.50 168 LEU A C 1
ATOM 1261 O O . LEU A 1 168 ? 25.007 -9.835 -17.113 1.00 93.50 168 LEU A O 1
ATOM 1265 N N . PRO A 1 169 ? 25.547 -11.477 -18.527 1.00 94.62 169 PRO A N 1
ATOM 1266 C CA . PRO A 1 169 ? 26.693 -10.761 -19.094 1.00 94.62 169 PRO A CA 1
ATOM 1267 C C . PRO A 1 169 ? 26.284 -9.551 -19.950 1.00 94.62 169 PRO A C 1
ATOM 1269 O O . PRO A 1 169 ? 27.141 -8.877 -20.521 1.00 94.62 169 PRO A O 1
ATOM 1272 N N . LEU A 1 170 ? 24.981 -9.313 -20.099 1.00 92.06 170 LEU A N 1
ATOM 1273 C CA . LEU A 1 170 ? 24.410 -8.239 -20.886 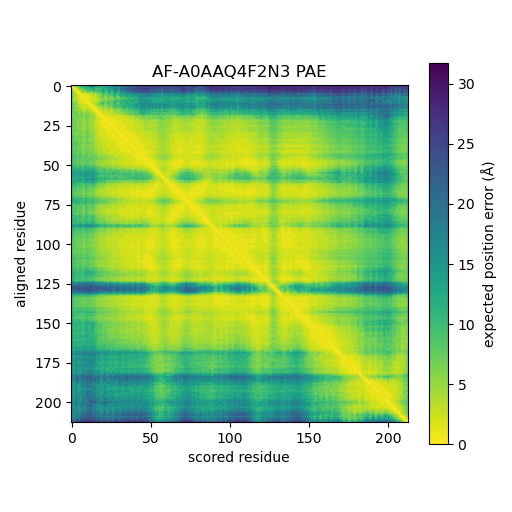1.00 92.06 170 LEU A CA 1
ATOM 1274 C C . LEU A 1 170 ? 23.243 -7.613 -20.128 1.00 92.06 170 LEU A C 1
ATOM 1276 O O . LEU A 1 170 ? 22.414 -8.312 -19.549 1.00 92.06 170 LEU A O 1
ATOM 1280 N N . ASP A 1 171 ? 23.168 -6.291 -20.194 1.00 89.94 171 ASP A N 1
ATOM 1281 C CA . ASP A 1 171 ? 22.064 -5.520 -19.641 1.00 89.94 171 ASP A CA 1
ATOM 1282 C C . ASP A 1 171 ? 20.833 -5.677 -20.551 1.00 89.94 171 ASP A C 1
ATOM 1284 O O . ASP A 1 171 ? 20.675 -4.976 -21.558 1.00 89.94 171 ASP A O 1
ATOM 1288 N N . ILE A 1 172 ? 19.994 -6.673 -20.235 1.00 87.69 172 ILE A N 1
ATOM 1289 C CA . ILE A 1 172 ? 18.762 -6.960 -20.985 1.00 87.69 172 ILE A CA 1
ATOM 1290 C C . ILE A 1 172 ? 17.853 -5.734 -21.002 1.00 87.69 172 ILE A C 1
ATOM 1292 O O . ILE A 1 172 ? 17.243 -5.437 -22.032 1.00 87.69 172 ILE A O 1
ATOM 1296 N N . GLU A 1 173 ? 17.772 -5.016 -19.885 1.00 86.31 173 GLU A N 1
ATOM 1297 C CA . GLU A 1 173 ? 16.923 -3.841 -19.760 1.00 86.31 173 GLU A CA 1
ATOM 1298 C C . GLU A 1 173 ? 17.366 -2.758 -20.747 1.00 86.31 173 GLU A C 1
ATOM 1300 O O . GLU A 1 173 ? 16.558 -2.276 -21.545 1.00 86.31 173 GLU A O 1
ATOM 1305 N N . ALA A 1 174 ? 18.666 -2.460 -20.809 1.00 88.94 174 ALA A N 1
ATOM 1306 C CA . ALA A 1 174 ? 19.206 -1.517 -21.781 1.00 88.94 174 ALA A CA 1
ATOM 1307 C C . ALA A 1 174 ? 18.970 -1.956 -23.232 1.00 88.94 174 ALA A C 1
ATOM 1309 O O . ALA A 1 174 ? 18.717 -1.108 -24.093 1.00 88.94 174 ALA A O 1
ATOM 1310 N N . VAL A 1 175 ? 19.049 -3.256 -23.535 1.00 89.62 175 VAL A N 1
ATOM 1311 C CA . VAL A 1 175 ? 18.740 -3.777 -24.878 1.00 89.62 175 VAL A CA 1
ATOM 1312 C C . VAL A 1 175 ? 17.276 -3.514 -25.232 1.00 89.62 175 VAL A C 1
ATOM 1314 O O . VAL A 1 175 ? 17.001 -2.942 -26.290 1.00 89.62 175 VAL A O 1
ATOM 1317 N N . ILE A 1 176 ? 16.343 -3.854 -24.342 1.00 87.12 176 ILE A N 1
ATOM 1318 C CA . ILE A 1 176 ? 14.905 -3.638 -24.551 1.00 87.12 176 ILE A CA 1
ATOM 1319 C C . ILE A 1 176 ? 14.599 -2.142 -24.701 1.00 87.12 176 ILE A C 1
ATOM 1321 O O . ILE A 1 176 ? 13.910 -1.743 -25.642 1.00 87.12 176 ILE A O 1
ATOM 1325 N N . VAL A 1 177 ? 15.164 -1.292 -23.836 1.00 87.19 177 VAL A N 1
ATOM 1326 C CA . VAL A 1 177 ? 14.985 0.169 -23.890 1.00 87.19 177 VAL A CA 1
ATOM 1327 C C . VAL A 1 177 ? 15.518 0.748 -25.200 1.00 87.19 177 VAL A C 1
ATOM 1329 O O . VAL A 1 177 ? 14.885 1.635 -25.783 1.00 87.19 177 VAL A O 1
ATOM 1332 N N . LYS A 1 178 ? 16.648 0.248 -25.712 1.00 88.62 178 LYS A N 1
ATOM 1333 C CA . LYS A 1 178 ? 17.197 0.671 -27.011 1.00 88.62 178 LYS A CA 1
ATOM 1334 C C . LYS A 1 178 ? 16.304 0.250 -28.175 1.00 88.62 178 LYS A C 1
ATOM 1336 O O . LYS A 1 178 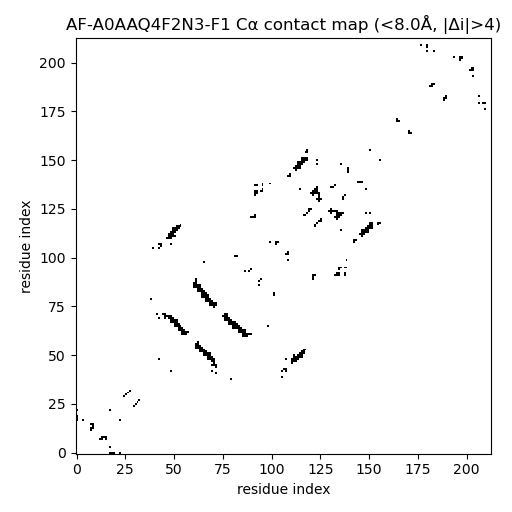? 16.072 1.073 -29.059 1.00 88.62 178 LYS A O 1
ATOM 1341 N N . ILE A 1 179 ? 15.772 -0.976 -28.166 1.00 87.75 179 ILE A N 1
ATOM 1342 C CA . ILE A 1 179 ? 14.818 -1.453 -29.182 1.00 87.75 179 ILE A CA 1
ATOM 1343 C C . ILE A 1 179 ? 13.564 -0.576 -29.174 1.00 87.75 179 ILE A C 1
ATOM 1345 O O . ILE A 1 179 ? 13.166 -0.062 -30.218 1.00 87.75 179 ILE A O 1
ATOM 1349 N N . TYR A 1 180 ? 12.985 -0.331 -27.996 1.00 86.75 180 TYR A N 1
ATOM 1350 C CA . TYR A 1 180 ? 11.839 0.565 -27.853 1.00 86.75 180 TYR A CA 1
ATOM 1351 C C . TYR A 1 180 ? 12.150 1.962 -28.402 1.00 86.75 180 TYR A C 1
ATOM 1353 O O . TYR A 1 180 ? 11.433 2.470 -29.262 1.00 86.75 180 TYR A O 1
ATOM 1361 N N . SER A 1 181 ? 13.259 2.563 -27.964 1.00 86.31 181 SER A N 1
ATOM 1362 C CA . SER A 1 181 ? 13.666 3.915 -28.371 1.00 86.31 181 SER A CA 1
ATOM 1363 C C . SER A 1 181 ? 13.927 4.024 -29.876 1.00 86.31 181 SER A C 1
ATOM 1365 O O . SER A 1 181 ? 13.715 5.085 -30.464 1.00 86.31 181 SER A O 1
ATOM 1367 N N . TYR A 1 182 ? 14.360 2.933 -30.518 1.00 87.75 182 TYR A N 1
ATOM 1368 C CA . TYR A 1 182 ? 14.575 2.886 -31.959 1.00 87.75 182 TYR A CA 1
ATOM 1369 C C . TYR A 1 182 ? 13.273 3.101 -32.738 1.00 87.75 182 TYR A C 1
ATOM 1371 O O . TYR A 1 182 ? 13.283 3.873 -33.700 1.00 87.75 182 TYR A O 1
ATOM 1379 N N . PHE A 1 183 ? 12.173 2.476 -32.305 1.00 86.62 183 PHE A N 1
ATOM 1380 C CA . PHE A 1 183 ? 10.865 2.553 -32.966 1.00 86.62 183 PHE A CA 1
ATOM 1381 C C . PHE A 1 183 ? 9.965 3.676 -32.440 1.00 86.62 183 PHE A C 1
ATOM 1383 O O . PHE A 1 183 ? 9.147 4.190 -33.192 1.00 86.62 183 PHE A O 1
ATOM 1390 N N . TYR A 1 184 ? 10.120 4.092 -31.182 1.00 81.44 184 TYR A N 1
ATOM 1391 C CA . TYR A 1 184 ? 9.217 5.046 -30.528 1.00 81.44 184 TYR A CA 1
ATOM 1392 C C . TYR A 1 184 ? 9.138 6.414 -31.226 1.00 81.44 184 TYR A C 1
ATOM 1394 O O . TYR A 1 184 ? 8.065 7.005 -31.304 1.00 81.44 184 TYR A O 1
ATOM 1402 N N . ILE A 1 185 ? 10.266 6.929 -31.728 1.00 75.31 185 ILE A N 1
ATOM 1403 C CA . ILE A 1 185 ? 10.364 8.328 -32.183 1.00 75.31 185 ILE A CA 1
ATOM 1404 C C . ILE A 1 185 ? 10.069 8.492 -33.682 1.00 75.31 185 ILE A C 1
ATOM 1406 O O . ILE A 1 185 ? 9.533 9.518 -34.094 1.00 75.31 185 ILE A O 1
ATOM 1410 N N . TYR A 1 186 ? 10.437 7.519 -34.519 1.00 83.19 186 TYR A N 1
ATOM 1411 C CA . TYR A 1 186 ? 10.520 7.727 -35.969 1.00 83.19 186 TYR A CA 1
ATOM 1412 C C . TYR A 1 186 ? 9.493 6.898 -36.738 1.00 83.19 186 TYR A C 1
ATOM 1414 O O . TYR A 1 186 ? 9.656 5.688 -36.895 1.00 83.19 186 TYR A O 1
ATOM 1422 N N . THR A 1 187 ? 8.506 7.577 -37.327 1.00 85.62 187 THR A N 1
ATOM 1423 C CA . THR A 1 187 ? 7.439 6.965 -38.137 1.00 85.62 187 THR A CA 1
ATOM 1424 C C . THR A 1 187 ? 7.978 6.055 -39.239 1.00 85.62 187 THR A C 1
ATOM 1426 O O . THR A 1 187 ? 7.480 4.951 -39.405 1.00 85.62 187 THR A O 1
ATOM 1429 N N . VAL A 1 188 ? 9.052 6.454 -39.933 1.00 91.56 188 VAL A N 1
ATOM 1430 C CA . VAL A 1 188 ? 9.659 5.652 -41.018 1.00 91.56 188 VAL A CA 1
ATOM 1431 C C . VAL A 1 188 ? 10.087 4.260 -40.533 1.00 91.56 188 VAL A C 1
ATOM 1433 O O . VAL A 1 188 ? 9.899 3.272 -41.238 1.00 91.56 188 VAL A O 1
ATOM 1436 N N . ARG A 1 189 ? 10.618 4.164 -39.306 1.00 89.69 189 ARG A N 1
ATOM 1437 C CA . ARG A 1 189 ? 11.046 2.887 -38.716 1.00 89.69 189 ARG A CA 1
ATOM 1438 C C . ARG A 1 189 ? 9.852 2.026 -38.314 1.00 89.69 189 ARG A C 1
ATOM 1440 O O . ARG A 1 189 ? 9.921 0.810 -38.442 1.00 89.69 189 ARG A O 1
ATOM 1447 N N . VAL A 1 190 ? 8.767 2.647 -37.850 1.00 89.94 190 VAL A N 1
ATOM 1448 C CA . VAL A 1 190 ? 7.517 1.947 -37.521 1.00 89.94 190 VAL A CA 1
ATOM 1449 C C . VAL A 1 190 ? 6.850 1.393 -38.779 1.00 89.94 190 VAL A C 1
ATOM 1451 O O . VAL A 1 190 ? 6.430 0.244 -38.759 1.00 89.94 190 VAL A O 1
ATOM 1454 N N . GLU A 1 191 ? 6.794 2.157 -39.873 1.00 92.81 191 GLU A N 1
ATOM 1455 C CA . GLU A 1 191 ? 6.223 1.670 -41.139 1.00 92.81 191 GLU A CA 1
ATOM 1456 C C . GLU A 1 191 ? 7.033 0.500 -41.709 1.00 92.81 191 GLU A C 1
ATOM 1458 O O . GLU A 1 191 ? 6.459 -0.541 -42.012 1.00 92.81 191 GLU A O 1
ATOM 1463 N N . SER A 1 192 ? 8.369 0.598 -41.716 1.00 92.31 192 SER A N 1
ATOM 1464 C CA . SER A 1 192 ? 9.228 -0.525 -42.136 1.00 92.31 192 SER A CA 1
ATOM 1465 C C . SER A 1 192 ? 9.012 -1.778 -41.273 1.00 92.31 192 SER A C 1
ATOM 1467 O O . SER A 1 192 ? 9.083 -2.905 -41.756 1.00 92.31 192 SER A O 1
ATOM 1469 N N . PHE A 1 193 ? 8.748 -1.601 -39.975 1.00 90.69 193 PHE A N 1
ATOM 1470 C CA . PHE A 1 193 ? 8.469 -2.717 -39.075 1.00 90.69 193 PHE A CA 1
ATOM 1471 C C . PHE A 1 193 ? 7.086 -3.336 -39.312 1.00 90.69 193 PHE A C 1
ATOM 1473 O O . PHE A 1 193 ? 6.965 -4.554 -39.247 1.00 90.69 193 PHE A O 1
ATOM 1480 N N . LYS A 1 194 ? 6.065 -2.535 -39.645 1.00 92.94 194 LYS A N 1
ATOM 1481 C CA . LYS A 1 194 ? 4.744 -3.046 -40.047 1.00 92.94 194 LYS A CA 1
ATOM 1482 C C . LYS A 1 194 ? 4.828 -3.886 -41.318 1.00 92.94 194 LYS A C 1
ATOM 1484 O O . LYS A 1 194 ? 4.300 -4.988 -41.327 1.00 92.94 194 LYS A O 1
ATOM 1489 N N . GLU A 1 195 ? 5.554 -3.417 -42.333 1.00 95.19 195 GLU A N 1
ATOM 1490 C CA . GLU A 1 195 ? 5.784 -4.188 -43.565 1.00 95.19 195 GLU A CA 1
ATOM 1491 C C . GLU A 1 195 ? 6.436 -5.547 -43.266 1.00 95.19 195 GLU A C 1
ATOM 1493 O O . GLU A 1 195 ? 6.051 -6.573 -43.826 1.00 95.19 195 GLU A O 1
ATOM 1498 N N . PHE A 1 196 ? 7.401 -5.573 -42.341 1.00 93.69 196 PHE A N 1
ATOM 1499 C CA . PHE A 1 196 ? 8.020 -6.817 -41.890 1.00 93.69 196 PHE A CA 1
ATOM 1500 C C . PHE A 1 196 ? 7.038 -7.728 -41.135 1.00 93.69 196 PHE A C 1
ATOM 1502 O O . PHE A 1 196 ? 7.027 -8.935 -41.371 1.00 93.69 196 PHE A O 1
ATOM 1509 N N . CYS A 1 197 ? 6.215 -7.170 -40.243 1.00 94.06 197 CYS A N 1
ATOM 1510 C CA . CYS A 1 197 ? 5.154 -7.901 -39.548 1.00 94.06 197 CYS A CA 1
ATOM 1511 C C . CYS A 1 197 ? 4.166 -8.537 -40.539 1.00 94.06 197 CYS A C 1
ATOM 1513 O O . CYS A 1 197 ? 3.888 -9.732 -40.427 1.00 94.06 197 CYS A O 1
ATOM 1515 N N . ASP A 1 198 ? 3.726 -7.783 -41.549 1.00 96.19 198 ASP A N 1
ATOM 1516 C CA . ASP A 1 198 ? 2.831 -8.262 -42.606 1.00 96.19 198 ASP A CA 1
ATOM 1517 C C . ASP A 1 198 ? 3.474 -9.407 -43.401 1.00 96.19 198 ASP A C 1
ATOM 1519 O O . ASP A 1 198 ? 2.864 -10.461 -43.586 1.00 96.19 198 ASP A O 1
ATOM 1523 N N . PHE A 1 199 ? 4.740 -9.248 -43.803 1.00 96.88 199 PHE A N 1
ATOM 1524 C CA . PHE A 1 199 ? 5.513 -10.304 -44.463 1.00 96.88 199 PHE A CA 1
ATOM 1525 C C . PHE A 1 199 ? 5.614 -11.576 -43.603 1.00 96.88 199 PHE A C 1
ATOM 1527 O O . PHE A 1 199 ? 5.425 -12.684 -44.105 1.00 96.88 199 PHE A O 1
ATOM 1534 N N . ALA A 1 200 ? 5.882 -11.426 -42.304 1.00 95.88 200 ALA A N 1
ATOM 1535 C CA . ALA A 1 200 ? 6.000 -12.535 -41.361 1.00 95.88 200 ALA A CA 1
ATOM 1536 C C . ALA A 1 200 ? 4.644 -13.121 -40.923 1.00 95.88 200 ALA A C 1
ATOM 1538 O O . ALA A 1 200 ? 4.625 -14.092 -40.167 1.00 95.88 200 ALA A O 1
ATOM 1539 N N . SER A 1 201 ? 3.519 -12.558 -41.383 1.00 95.38 201 SER A N 1
ATOM 1540 C CA . SER A 1 201 ? 2.164 -12.919 -40.938 1.00 95.38 201 SER A CA 1
ATOM 1541 C C . SER A 1 201 ? 1.971 -12.788 -39.418 1.00 95.38 201 SER A C 1
ATOM 1543 O O . SER A 1 201 ? 1.306 -13.611 -38.788 1.00 95.38 201 SER A O 1
ATOM 1545 N N . VAL A 1 202 ? 2.567 -11.751 -38.822 1.00 95.31 202 VAL A N 1
ATOM 1546 C CA . VAL A 1 202 ? 2.444 -11.411 -37.398 1.00 95.31 202 VAL A CA 1
ATOM 1547 C C . VAL A 1 202 ? 1.692 -10.093 -37.262 1.00 95.31 202 VAL A C 1
ATOM 1549 O O . VAL A 1 202 ? 1.991 -9.129 -37.958 1.00 95.31 202 VAL A O 1
ATOM 1552 N N . GLU A 1 203 ? 0.735 -10.019 -36.338 1.00 92.75 203 GLU A N 1
ATOM 1553 C CA . GLU A 1 203 ? 0.024 -8.770 -36.059 1.00 92.75 203 GLU A CA 1
ATOM 1554 C C . GLU A 1 203 ? 0.965 -7.743 -35.413 1.00 92.75 203 GLU A C 1
ATOM 1556 O O . GLU A 1 203 ? 1.587 -8.004 -34.377 1.00 92.75 203 GLU A O 1
ATOM 1561 N N . TYR A 1 204 ? 1.050 -6.550 -36.003 1.00 89.06 204 TYR A N 1
ATOM 1562 C CA . TYR A 1 204 ? 1.783 -5.446 -35.397 1.00 89.06 204 TYR A CA 1
ATOM 1563 C C . TYR A 1 204 ? 1.112 -5.006 -34.090 1.00 89.06 204 TYR A C 1
ATOM 1565 O O . TYR A 1 204 ? -0.032 -4.553 -34.076 1.00 89.06 204 TYR A O 1
ATOM 1573 N N . GLN A 1 205 ? 1.875 -5.053 -32.998 1.00 85.81 205 GLN A N 1
ATOM 1574 C CA . GLN A 1 205 ? 1.465 -4.525 -31.702 1.00 85.81 205 GLN A CA 1
ATOM 1575 C C . GLN A 1 205 ? 2.288 -3.283 -31.367 1.00 85.81 205 GLN A C 1
ATOM 1577 O O . GLN A 1 205 ? 3.522 -3.307 -31.336 1.00 85.81 205 GLN A O 1
ATOM 1582 N N . ARG A 1 206 ? 1.598 -2.170 -31.103 1.00 82.88 206 ARG A N 1
ATOM 1583 C CA . ARG A 1 206 ? 2.264 -0.920 -30.739 1.00 82.88 206 ARG A CA 1
ATOM 1584 C C . ARG A 1 206 ? 2.865 -1.037 -29.343 1.00 82.88 206 ARG A C 1
ATOM 1586 O O . ARG A 1 206 ? 2.143 -1.235 -28.369 1.00 82.88 206 ARG A O 1
ATOM 1593 N N . LEU A 1 207 ? 4.170 -0.802 -29.235 1.00 75.75 207 LEU A N 1
ATOM 1594 C CA . LEU A 1 207 ? 4.837 -0.660 -27.943 1.00 75.75 207 LEU A CA 1
ATOM 1595 C C . LEU A 1 207 ? 4.305 0.589 -27.223 1.00 75.75 207 LEU A C 1
ATOM 1597 O O . LEU A 1 207 ? 4.415 1.701 -27.736 1.00 75.75 207 LEU A O 1
ATOM 1601 N N . LEU A 1 208 ? 3.692 0.395 -26.053 1.00 77.75 208 LEU A N 1
ATOM 1602 C CA . LEU A 1 208 ? 2.979 1.456 -25.329 1.00 77.75 208 LEU A CA 1
ATOM 1603 C C . LEU A 1 208 ? 3.903 2.373 -24.523 1.00 77.75 208 LEU A C 1
ATOM 1605 O O . LEU A 1 208 ? 3.582 3.543 -24.330 1.00 77.75 208 LEU A O 1
ATOM 1609 N N . GLY A 1 209 ? 5.033 1.852 -24.053 1.00 71.56 209 GLY A N 1
ATOM 1610 C CA . GLY A 1 209 ? 5.961 2.598 -23.218 1.00 71.56 209 GLY A CA 1
ATOM 1611 C C . GLY A 1 209 ? 6.910 1.685 -22.461 1.00 71.56 209 GLY A C 1
ATOM 1612 O O . GLY A 1 209 ? 6.618 0.511 -22.247 1.00 71.56 209 GLY A O 1
ATOM 1613 N N . TYR A 1 210 ? 8.032 2.251 -22.035 1.00 70.00 210 TYR A N 1
ATOM 1614 C CA . TYR A 1 210 ? 8.870 1.671 -20.995 1.00 70.00 210 TYR A CA 1
ATOM 1615 C C . TYR A 1 210 ? 8.525 2.364 -19.673 1.00 70.00 210 TYR A C 1
ATOM 1617 O O . TYR A 1 210 ? 8.618 3.590 -19.572 1.00 70.00 210 TYR A O 1
ATOM 1625 N N . SER A 1 211 ? 8.083 1.586 -18.686 1.00 61.66 211 SER A N 1
ATOM 1626 C CA . SER A 1 211 ? 7.873 2.079 -17.327 1.00 61.66 211 SER A CA 1
ATOM 1627 C C . SER A 1 211 ? 9.183 1.956 -16.570 1.00 61.66 211 SER A C 1
ATOM 1629 O O . SER A 1 211 ? 9.670 0.847 -16.378 1.00 61.66 211 SER A O 1
ATOM 1631 N N . LYS A 1 212 ? 9.729 3.089 -16.128 1.00 56.62 212 LYS A N 1
ATOM 1632 C CA . LYS A 1 212 ? 10.758 3.089 -15.088 1.00 56.62 212 LYS A CA 1
ATOM 1633 C C . LYS A 1 212 ? 10.049 2.755 -13.780 1.00 56.62 212 LYS A C 1
ATOM 1635 O O . LYS A 1 212 ? 9.233 3.562 -13.337 1.00 56.62 212 LYS A O 1
ATOM 1640 N N . THR A 1 213 ? 10.262 1.554 -13.256 1.00 48.53 213 THR A N 1
ATOM 1641 C CA . THR A 1 213 ? 9.951 1.245 -11.853 1.00 48.53 213 THR A CA 1
ATOM 1642 C C . THR A 1 213 ? 10.909 1.987 -10.937 1.00 48.53 213 THR A C 1
ATOM 1644 O O . THR A 1 213 ? 12.101 2.082 -11.305 1.00 48.53 213 THR A O 1
#

Organism: Amblyomma americanum (NCBI:txid6943)

Foldseek 3Di:
DVPPDVCCCVVPNVPDDQDDVNVVCCVVVPVVVVVVVVVLVQLVPFQAKEKEWEWDDDPQWIKIWIKIWTQDPVPGIDIGTQDIDTDNDQALVRVLVVVVVSCVVSVCLQRYAEYEYAPDCQAQHDPVRVRPRHNQNSSCVVYPDDHYYHHDPVNVVVVVVVVVCVPDPDNVVVVVVVVCVVCVPDPVVVVVVVVVCVVVVHDDDDDPDDDDD

Nearest PDB structures (foldseek):
  4ncb-assembly1_A  TM=5.578E-01  e=1.447E-02  Thermus thermophilus
  4kpy-assembly1_A  TM=5.363E-01  e=1.272E-02  Thermus thermophilus HB27
  4nca-assembly2_B  TM=5.359E-01  e=1.870E-02  Thermus thermophilus
  4n76-assembly1_A  TM=5.491E-01  e=2.418E-02  Thermus thermophilus
  4e19-assembly2_B  TM=4.267E-01  e=3.099E-03  Halobacterium salinarum NRC-1

Secondary structure (DSSP, 8-state):
-TT--HHHHHHT-TT----HHHHHHHIIIIIHHHHHHHHHHHHHH-S-EEEEE--EEETTEEEEEEEEEEEETTTEEEEEEEEEEEES---HHHHHHHHHHHHHHTT-GGGEEEEEE-S-HHHH--GGGTT-SSHHHHHHHTSSS--EEEE-HHHHHHHHHHHHHHTSSS-HHHHHHHHHHHHHS-HHHHHHHHHHHHHTT------------

Mean predicted aligned error: 7.75 Å